Protein AF-A0A961DMP8-F1 (afdb_monomer)

Secondary structure (DSSP, 8-state):
---------------PPS-SHHHHHHHHHHHHHHHHHHHHHS-HHHHHHHHHHHHHHHHHHHHSHHHHHHHHHHHHHHHHHHHHHTT--SSHHHH-SS---HHHHHHHHTHHHHHHHHHHHHHHHHTTTTS-S-HHHHHHHHHHHHHHHHHHHHHHHHTT-S-HHHHHHHHHHHHHHHHHHH-TTTTT--SS--STTS-HHHHHHHHHHHHHHHHHHHHHHHHHHHHHHHHHT-------

Foldseek 3Di:
DDDDDDDDDPPDDPPDDDDPPPVVVVVVVVVVLLVLLLVVFAPVVLLVVLLCLLLVLLVVCLVPVPPRLLSLLLNLLSLLLQLLQLLAGPCCVPSDPDDDALVSSLVSSVVSSVVQLVSNLVSCVVSVVSAPVPSVLSSLSSNLSSLQSNLVSLLVVLVPDRGVSNVSSVPSNVVSSVCSVVVPPCVPAVCRDGDPPGDSVSNSVVSVVSSVVSVCSNVVSSVSSVVVVVVVPPDPDDDD

Radius of gyration: 26.21 Å; Cα contacts (8 Å, |Δi|>4): 272; chains: 1; bounding box: 100×39×68 Å

Structure (mmCIF, N/CA/C/O backbone):
data_AF-A0A961DMP8-F1
#
_entry.id   AF-A0A961DMP8-F1
#
loop_
_atom_site.group_PDB
_atom_site.id
_atom_site.type_symbol
_atom_site.label_atom_id
_atom_site.label_alt_id
_atom_site.label_comp_id
_atom_site.label_asym_id
_atom_site.label_entity_id
_atom_site.label_seq_id
_atom_site.pdbx_PDB_ins_code
_atom_site.Cartn_x
_atom_site.Cartn_y
_atom_site.Cartn_z
_atom_site.occupancy
_atom_site.B_iso_or_equiv
_atom_site.auth_seq_id
_atom_site.auth_comp_id
_atom_site.auth_asym_id
_atom_site.auth_atom_id
_atom_site.pdbx_PDB_model_num
ATOM 1 N N . ARG A 1 1 ? -76.316 -25.304 40.602 1.00 43.38 1 ARG A N 1
ATOM 2 C CA . ARG A 1 1 ? -77.461 -25.344 39.668 1.00 43.38 1 ARG A CA 1
ATOM 3 C C . ARG A 1 1 ? -77.787 -23.889 39.371 1.00 43.38 1 ARG A C 1
ATOM 5 O O . ARG A 1 1 ? -78.105 -23.212 40.333 1.00 43.38 1 ARG A O 1
ATOM 12 N N . ASP A 1 2 ? -77.578 -23.269 38.215 1.00 40.25 2 ASP A N 1
ATOM 13 C CA . ASP A 1 2 ? -77.246 -23.656 36.832 1.00 40.25 2 ASP A CA 1
ATOM 14 C C . ASP A 1 2 ? -76.597 -22.398 36.190 1.00 40.25 2 ASP A C 1
ATOM 16 O O . ASP A 1 2 ? -76.939 -21.288 36.580 1.00 40.25 2 ASP A O 1
ATOM 20 N N . VAL A 1 3 ? -75.465 -22.439 35.479 1.00 49.53 3 VAL A N 1
ATOM 21 C CA . VAL A 1 3 ? -75.227 -22.787 34.057 1.00 49.53 3 VAL A CA 1
ATOM 22 C C . VAL A 1 3 ? -76.099 -22.032 33.033 1.00 49.53 3 VAL A C 1
ATOM 24 O O . VAL A 1 3 ? -77.156 -22.509 32.651 1.00 49.53 3 VAL A O 1
ATOM 27 N N . HIS A 1 4 ? -75.555 -20.932 32.497 1.00 46.03 4 HIS A N 1
ATOM 28 C CA . HIS A 1 4 ? -75.683 -20.440 31.107 1.00 46.03 4 HIS A CA 1
ATOM 29 C C . HIS A 1 4 ? -74.509 -19.459 30.898 1.00 46.03 4 HIS A C 1
ATOM 31 O O . HIS A 1 4 ? -74.461 -18.441 31.571 1.00 46.03 4 HIS A O 1
ATOM 37 N N . ARG A 1 5 ? -73.388 -19.763 30.227 1.00 48.72 5 ARG A N 1
ATOM 38 C CA . ARG A 1 5 ? -73.100 -20.343 28.899 1.00 48.72 5 ARG A CA 1
ATOM 39 C C . ARG A 1 5 ? -73.444 -19.387 27.750 1.00 48.72 5 ARG A C 1
ATOM 41 O O . ARG A 1 5 ? -74.369 -19.660 27.000 1.00 48.72 5 ARG A O 1
ATOM 48 N N . ASP A 1 6 ? -72.628 -18.342 27.600 1.00 48.16 6 ASP A N 1
ATOM 49 C CA . ASP A 1 6 ? -72.458 -17.629 26.330 1.00 48.16 6 ASP A CA 1
ATOM 50 C C . ASP A 1 6 ? -71.198 -18.141 25.618 1.00 48.16 6 ASP A C 1
ATOM 52 O O . ASP A 1 6 ? -70.068 -18.000 26.090 1.00 48.16 6 ASP A O 1
ATOM 56 N N . ALA A 1 7 ? -71.442 -18.806 24.489 1.00 52.47 7 ALA A N 1
ATOM 57 C CA . ALA A 1 7 ? -70.507 -18.984 23.386 1.00 52.47 7 ALA A CA 1
ATOM 58 C C . ALA A 1 7 ? -70.370 -17.616 22.687 1.00 52.47 7 ALA A C 1
ATOM 60 O O . ALA A 1 7 ? -71.350 -16.899 22.565 1.00 52.47 7 ALA A O 1
ATOM 61 N N . GLY A 1 8 ? -69.221 -17.132 22.238 1.00 47.44 8 GLY A N 1
ATOM 62 C CA . GLY A 1 8 ? -68.161 -17.794 21.502 1.00 47.44 8 GLY A CA 1
ATOM 63 C C . GLY A 1 8 ? -67.808 -16.862 20.340 1.00 47.44 8 GLY A C 1
ATOM 64 O O . GLY A 1 8 ? -68.650 -16.631 19.483 1.00 47.44 8 GLY A O 1
ATOM 65 N N . ASP A 1 9 ? -66.592 -16.319 20.317 1.00 42.81 9 ASP A N 1
ATOM 66 C CA . ASP A 1 9 ? -65.928 -15.860 19.084 1.00 42.81 9 ASP A CA 1
ATOM 67 C C . ASP A 1 9 ? -64.411 -15.787 19.338 1.00 42.81 9 ASP A C 1
ATOM 69 O O . ASP A 1 9 ? -63.795 -14.723 19.390 1.00 42.81 9 ASP A O 1
ATOM 73 N N . ASP A 1 10 ? -63.794 -16.956 19.538 1.00 46.09 10 ASP A N 1
ATOM 74 C CA . ASP A 1 10 ? -62.338 -17.110 19.540 1.00 46.09 10 ASP A CA 1
ATOM 75 C C . ASP A 1 10 ? -61.809 -17.017 18.102 1.00 46.09 10 ASP A C 1
ATOM 77 O O . ASP A 1 10 ? -61.429 -18.005 17.466 1.00 46.09 10 ASP A O 1
ATOM 81 N N . ARG A 1 11 ? -61.738 -15.797 17.565 1.00 46.88 11 ARG A N 1
ATOM 82 C CA . ARG A 1 11 ? -60.897 -15.526 16.395 1.00 46.88 11 ARG A CA 1
ATOM 83 C C . ARG A 1 11 ? -59.466 -15.316 16.853 1.00 46.88 11 ARG A C 1
ATOM 85 O O . ARG A 1 11 ? -59.013 -14.192 17.053 1.00 46.88 11 ARG A O 1
ATOM 92 N N . GLN A 1 12 ? -58.731 -16.420 16.962 1.00 47.16 12 GLN A N 1
ATOM 93 C CA . GLN A 1 12 ? -57.275 -16.378 17.034 1.00 47.16 12 GLN A CA 1
ATOM 94 C C . GLN A 1 12 ? -56.711 -15.571 15.847 1.00 47.16 12 GLN A C 1
ATOM 96 O O . GLN A 1 12 ? -56.966 -15.922 14.686 1.00 47.16 12 GLN A O 1
ATOM 101 N N . PRO A 1 13 ? -55.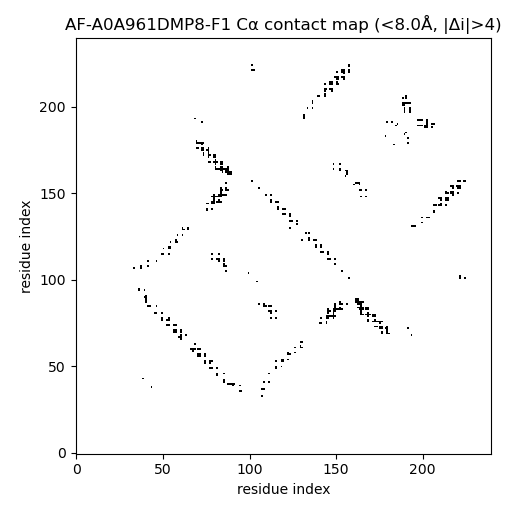895 -14.528 16.081 1.00 44.59 13 PRO A N 1
ATOM 102 C CA . PRO A 1 13 ? -55.100 -13.950 15.017 1.00 44.59 13 PRO A CA 1
ATOM 103 C C . PRO A 1 13 ? -54.078 -15.000 14.575 1.00 44.59 13 PRO A C 1
ATOM 105 O O . PRO A 1 13 ? -53.157 -15.355 15.309 1.00 44.59 13 PRO A O 1
ATOM 108 N N . ARG A 1 14 ? -54.270 -15.514 13.354 1.00 46.75 14 ARG A N 1
ATOM 109 C CA . ARG A 1 14 ? -53.328 -16.396 12.657 1.00 46.75 14 ARG A CA 1
ATOM 110 C C . ARG A 1 14 ? -51.908 -15.859 12.830 1.00 46.75 14 ARG A C 1
ATOM 112 O O . ARG A 1 14 ? -51.610 -14.749 12.383 1.00 46.75 14 ARG A O 1
ATOM 119 N N . ALA A 1 15 ? -51.045 -16.666 13.441 1.00 44.81 15 ALA A N 1
ATOM 120 C CA . ALA A 1 15 ? -49.613 -16.433 13.517 1.00 44.81 15 ALA A CA 1
ATOM 121 C C . ALA A 1 15 ? -49.068 -16.172 12.102 1.00 44.81 15 ALA A C 1
ATOM 123 O O . ALA A 1 15 ? -48.923 -17.085 11.286 1.00 44.81 15 ALA A O 1
ATOM 124 N N . ARG A 1 16 ? -48.809 -14.898 11.783 1.00 47.50 16 ARG A N 1
ATOM 125 C CA . ARG A 1 16 ? -48.077 -14.514 10.575 1.00 47.50 16 ARG A CA 1
ATOM 126 C C . ARG A 1 16 ? -46.668 -15.078 10.718 1.00 47.50 16 ARG A C 1
ATOM 128 O O . ARG A 1 16 ? -45.956 -14.733 11.657 1.00 47.50 16 ARG A O 1
ATOM 135 N N . GLY A 1 17 ? -46.310 -15.974 9.800 1.00 47.22 17 GLY A N 1
ATOM 136 C CA . GLY A 1 17 ? -45.032 -16.675 9.789 1.00 47.22 17 GLY A CA 1
ATOM 137 C C . GLY A 1 17 ? -43.821 -15.736 9.891 1.00 47.22 17 GLY A C 1
ATOM 138 O O . GLY A 1 17 ? -43.890 -14.564 9.505 1.00 47.22 17 GLY A O 1
ATOM 139 N N . PRO A 1 18 ? -42.689 -16.234 10.409 1.00 48.47 18 PRO A N 1
ATOM 140 C CA . PRO A 1 18 ? -41.548 -15.397 10.723 1.00 48.47 18 PRO A CA 1
ATOM 141 C C . PRO A 1 18 ? -40.895 -14.824 9.454 1.00 48.47 18 PRO A C 1
ATOM 143 O O . PRO A 1 18 ? -40.414 -15.539 8.579 1.00 48.47 18 PRO A O 1
ATOM 146 N N . ASN A 1 19 ? -40.779 -13.497 9.438 1.00 50.41 19 ASN A N 1
ATOM 147 C CA . ASN A 1 19 ? -39.544 -12.797 9.080 1.00 50.41 19 ASN A CA 1
ATOM 148 C C . ASN A 1 19 ? -38.984 -12.942 7.649 1.00 50.41 19 ASN A C 1
ATOM 150 O O . ASN A 1 19 ? -37.798 -13.232 7.481 1.00 50.41 19 ASN A O 1
ATOM 154 N N . ARG A 1 20 ? -39.754 -12.578 6.611 1.00 48.31 20 ARG A N 1
ATOM 155 C CA . ARG A 1 20 ? -39.141 -12.090 5.347 1.00 48.31 20 ARG A CA 1
ATOM 156 C C . ARG A 1 20 ? -38.888 -10.579 5.342 1.00 48.31 20 ARG A C 1
ATOM 158 O O . ARG A 1 20 ? -37.827 -10.154 4.900 1.00 48.31 20 ARG A O 1
ATOM 165 N N . LEU A 1 21 ? -39.790 -9.778 5.910 1.00 48.50 21 LEU A N 1
ATOM 166 C CA . LEU A 1 21 ? -39.650 -8.312 5.949 1.00 48.50 21 LEU A CA 1
ATOM 167 C C . LEU A 1 21 ? -38.571 -7.832 6.942 1.00 48.50 21 LEU A C 1
ATOM 169 O O . LEU A 1 21 ? -37.855 -6.878 6.653 1.00 48.50 21 LEU A O 1
ATOM 173 N N . GLY A 1 22 ? -38.370 -8.547 8.056 1.00 41.62 22 GLY A N 1
ATOM 174 C CA . GLY A 1 22 ? -37.313 -8.238 9.030 1.00 41.62 22 GLY A CA 1
ATOM 175 C C . GLY A 1 22 ? -35.889 -8.499 8.521 1.00 41.62 22 GLY A C 1
ATOM 176 O O . GLY A 1 22 ? -34.975 -7.754 8.854 1.00 41.62 22 GLY A O 1
ATOM 177 N N . ARG A 1 23 ? -35.667 -9.507 7.660 1.00 47.53 23 ARG A N 1
ATOM 178 C CA . ARG A 1 23 ? -34.326 -9.748 7.085 1.00 47.53 23 ARG A CA 1
ATOM 179 C C . ARG A 1 23 ? -33.906 -8.650 6.115 1.00 47.53 23 ARG A C 1
ATOM 181 O O . ARG A 1 23 ? -32.739 -8.272 6.111 1.00 47.53 23 ARG A O 1
ATOM 188 N N . VAL A 1 24 ? -34.839 -8.132 5.317 1.00 47.50 24 VAL A N 1
ATOM 189 C CA . VAL A 1 24 ? -34.535 -7.064 4.356 1.00 47.50 24 VAL A CA 1
ATOM 190 C C . VAL A 1 24 ? -34.206 -5.763 5.094 1.00 47.50 24 VAL A C 1
ATOM 192 O O . VAL A 1 24 ? -33.201 -5.145 4.755 1.00 47.50 24 VAL A O 1
ATOM 195 N N . SER A 1 25 ? -34.949 -5.412 6.158 1.00 50.88 25 SER A N 1
ATOM 196 C CA . SER A 1 25 ? -34.689 -4.185 6.933 1.00 50.88 25 SER A CA 1
ATOM 197 C C . SER A 1 25 ? -33.365 -4.221 7.711 1.00 50.88 25 SER A C 1
ATOM 199 O O . SER A 1 25 ? -32.667 -3.207 7.789 1.00 50.88 25 SER A O 1
ATOM 201 N N . ILE A 1 26 ? -32.967 -5.393 8.226 1.00 53.12 26 ILE A N 1
ATOM 202 C CA . ILE A 1 26 ? -31.689 -5.579 8.930 1.00 53.12 26 ILE A CA 1
ATOM 203 C C . ILE A 1 26 ? -30.508 -5.438 7.959 1.00 53.12 26 ILE A C 1
ATOM 205 O O . ILE A 1 26 ? -29.529 -4.764 8.277 1.00 53.12 26 ILE A O 1
ATOM 209 N N . VAL A 1 27 ? -30.598 -6.016 6.755 1.00 51.84 27 VAL A N 1
ATOM 210 C CA . VAL A 1 27 ? -29.527 -5.934 5.744 1.00 51.84 27 VAL A CA 1
ATOM 211 C C . VAL A 1 27 ? -29.400 -4.519 5.171 1.00 51.84 27 VAL A C 1
ATOM 213 O O . VAL A 1 27 ? -28.280 -4.031 5.008 1.00 51.84 27 VAL A O 1
ATOM 216 N N . SER A 1 28 ? -30.512 -3.822 4.911 1.00 49.78 28 SER A N 1
ATOM 217 C CA . SER A 1 28 ? -30.479 -2.418 4.478 1.00 49.78 28 SER A CA 1
ATOM 218 C C . SER A 1 28 ? -29.967 -1.484 5.579 1.00 49.78 28 SER A C 1
ATOM 220 O O . SER A 1 28 ? -29.185 -0.581 5.288 1.00 49.78 28 SER A O 1
ATOM 222 N N . GLY A 1 29 ? -30.317 -1.738 6.846 1.00 56.47 29 GLY A N 1
ATOM 223 C CA . GLY A 1 29 ? -29.793 -0.997 7.998 1.00 56.47 29 GLY A CA 1
ATOM 224 C C . GLY A 1 29 ? -28.289 -1.206 8.220 1.00 56.47 29 GLY A C 1
ATOM 225 O O . GLY A 1 29 ? -27.561 -0.245 8.465 1.00 56.47 29 GLY A O 1
ATOM 226 N N . LEU A 1 30 ? -27.796 -2.440 8.051 1.00 59.50 30 LEU A N 1
ATOM 227 C CA . LEU A 1 30 ? -26.366 -2.777 8.106 1.00 59.50 30 LEU A CA 1
ATOM 228 C C . LEU A 1 30 ? -25.568 -2.103 6.981 1.00 59.50 30 LEU A C 1
ATOM 230 O O . LEU A 1 30 ? -24.501 -1.545 7.238 1.00 59.50 30 LEU A O 1
ATOM 234 N N . ARG A 1 31 ? -26.089 -2.119 5.745 1.00 60.19 31 ARG A N 1
ATOM 235 C CA . ARG A 1 31 ? -25.450 -1.470 4.586 1.00 60.19 31 ARG A CA 1
ATOM 236 C C . ARG A 1 31 ? -25.437 0.053 4.715 1.00 60.19 31 ARG A C 1
ATOM 238 O O . ARG A 1 31 ? -24.398 0.663 4.478 1.00 60.19 31 ARG A O 1
ATOM 245 N N . GLY A 1 32 ? -26.545 0.658 5.145 1.00 64.50 32 GLY A N 1
ATOM 246 C CA . GLY A 1 32 ? -26.630 2.102 5.383 1.00 64.50 32 GLY A CA 1
ATOM 247 C C . GLY A 1 32 ? -25.689 2.576 6.494 1.00 64.50 32 GLY A C 1
ATOM 248 O O . GLY A 1 32 ? -25.035 3.605 6.347 1.00 64.50 32 GLY A O 1
ATOM 249 N N . GLY A 1 33 ? -25.554 1.794 7.572 1.00 69.81 33 GLY A N 1
ATOM 250 C CA . GLY A 1 33 ? -24.603 2.069 8.651 1.00 69.81 33 GLY A CA 1
ATOM 251 C C . GLY A 1 33 ? -23.141 1.971 8.205 1.00 69.81 33 GLY A C 1
ATOM 252 O O . GLY A 1 33 ? -22.358 2.868 8.498 1.00 69.81 33 GLY A O 1
ATOM 253 N N . ALA A 1 34 ? -22.779 0.932 7.443 1.00 70.56 34 ALA A N 1
ATOM 254 C CA . ALA A 1 34 ? -21.424 0.769 6.910 1.00 70.56 34 ALA A CA 1
ATOM 255 C C . ALA A 1 34 ? -21.044 1.877 5.915 1.00 70.56 34 ALA A C 1
ATOM 257 O O . ALA A 1 34 ? -19.931 2.389 5.976 1.00 70.56 34 ALA A O 1
ATOM 258 N N . LEU A 1 35 ? -21.968 2.284 5.037 1.00 73.12 35 LEU A N 1
ATOM 259 C CA . LEU A 1 35 ? -21.753 3.377 4.083 1.00 73.12 35 LEU A CA 1
ATOM 260 C C . LEU A 1 35 ? -21.579 4.726 4.781 1.00 73.12 35 LEU A C 1
ATOM 262 O O . LEU A 1 35 ? -20.641 5.447 4.459 1.00 73.12 35 LEU A O 1
ATOM 266 N N . ARG A 1 36 ? -22.432 5.045 5.764 1.00 75.38 36 ARG A N 1
ATOM 267 C CA . ARG A 1 36 ? -22.305 6.276 6.566 1.00 75.38 36 ARG A CA 1
ATOM 268 C C . ARG A 1 36 ? -21.013 6.299 7.375 1.00 75.38 36 ARG A C 1
ATOM 270 O O . ARG A 1 36 ? -20.359 7.335 7.475 1.00 75.38 36 ARG A O 1
ATOM 277 N N . TYR A 1 37 ? -20.642 5.152 7.936 1.00 75.75 37 TYR A N 1
ATOM 278 C CA . TYR A 1 37 ? -19.380 4.996 8.641 1.00 75.75 37 TYR A CA 1
ATOM 279 C C . TYR A 1 37 ? -18.199 5.224 7.702 1.00 75.75 37 TYR A C 1
ATOM 281 O O . TYR A 1 37 ? -17.345 6.050 7.996 1.00 75.75 37 TYR A O 1
ATOM 289 N N . LEU A 1 38 ? -18.180 4.554 6.548 1.00 75.12 38 LEU A N 1
ATOM 290 C CA . LEU A 1 38 ? -17.130 4.696 5.545 1.00 75.12 38 LEU A CA 1
ATOM 291 C C . LEU A 1 38 ? -17.016 6.141 5.052 1.00 75.12 38 LEU A C 1
ATOM 293 O O . LEU A 1 38 ? -15.921 6.693 5.024 1.00 75.12 38 LEU A O 1
ATOM 297 N N . SER A 1 39 ? -18.140 6.781 4.716 1.00 76.38 39 SER A N 1
ATOM 298 C CA . SER A 1 39 ? -18.137 8.153 4.208 1.00 76.38 39 SER A CA 1
ATOM 299 C C . SER A 1 39 ? -17.535 9.141 5.205 1.00 76.38 39 SER A C 1
ATOM 301 O O . SER A 1 39 ? -16.831 10.054 4.788 1.00 76.38 39 SER A O 1
ATOM 303 N N . ALA A 1 40 ? -17.787 8.946 6.503 1.00 72.44 40 ALA A N 1
ATOM 304 C CA . ALA A 1 40 ? -17.293 9.823 7.563 1.00 72.44 40 ALA A CA 1
ATOM 305 C C . ALA A 1 40 ? -15.886 9.447 8.065 1.00 72.44 40 ALA A C 1
ATOM 307 O O . ALA A 1 40 ? -15.139 10.305 8.524 1.00 72.44 40 ALA A O 1
ATOM 308 N N . ALA A 1 41 ? -15.521 8.166 8.003 1.00 73.44 41 ALA A N 1
ATOM 309 C CA . ALA A 1 41 ? -14.241 7.658 8.484 1.00 73.44 41 ALA A CA 1
ATOM 310 C C . ALA A 1 41 ? -13.105 7.823 7.467 1.00 73.44 41 ALA A C 1
ATOM 312 O O . ALA A 1 41 ? -11.946 7.939 7.863 1.00 73.44 41 ALA A O 1
ATOM 313 N N . THR A 1 42 ? -13.415 7.781 6.171 1.00 76.81 42 THR A N 1
ATOM 314 C CA . THR A 1 42 ? -12.412 7.784 5.105 1.00 76.81 42 THR A CA 1
ATOM 315 C C . THR A 1 42 ? -12.043 9.208 4.695 1.00 76.81 42 THR A C 1
ATOM 317 O O . THR A 1 42 ? -12.898 10.029 4.368 1.00 76.81 42 THR A O 1
ATOM 320 N N . ARG A 1 43 ? -10.738 9.497 4.630 1.00 84.25 43 ARG A N 1
ATOM 321 C CA . ARG A 1 43 ? -10.213 10.750 4.065 1.00 84.25 43 ARG A CA 1
ATOM 322 C C . ARG A 1 43 ? -10.247 10.692 2.535 1.00 84.25 43 ARG A C 1
ATOM 324 O O . ARG A 1 43 ? -9.215 10.485 1.901 1.00 84.25 43 ARG A O 1
ATOM 331 N N . TRP A 1 44 ? -11.426 10.873 1.941 1.00 85.00 44 TRP A N 1
ATOM 332 C CA . TRP A 1 44 ? -11.611 10.814 0.484 1.00 85.00 44 TRP A CA 1
ATOM 333 C C . TRP A 1 44 ? -10.640 11.691 -0.313 1.00 85.00 44 TRP A C 1
ATOM 335 O O . TRP A 1 44 ? -10.071 11.167 -1.264 1.00 85.00 44 TRP A O 1
ATOM 345 N N . PRO A 1 45 ? -10.342 12.949 0.076 1.00 89.50 45 PRO A N 1
ATOM 346 C CA . PRO A 1 45 ? -9.373 13.758 -0.665 1.00 89.50 45 PRO A CA 1
ATOM 347 C C . PRO A 1 45 ? -7.975 13.128 -0.705 1.00 89.50 45 PRO A C 1
ATOM 349 O O . PRO A 1 45 ? -7.311 13.170 -1.736 1.00 89.50 45 PRO A O 1
ATOM 352 N N . LEU A 1 46 ? -7.549 12.495 0.393 1.00 89.56 46 LEU A N 1
ATOM 353 C CA . LEU A 1 46 ? -6.256 11.815 0.471 1.00 89.56 46 LEU A CA 1
ATOM 354 C C . LEU A 1 46 ? -6.252 10.537 -0.369 1.00 89.56 46 LEU A C 1
ATOM 356 O O . LEU A 1 46 ? -5.288 10.297 -1.087 1.00 89.56 46 LEU A O 1
ATOM 360 N N . LEU A 1 47 ? -7.327 9.742 -0.318 1.00 90.69 47 LEU A N 1
ATOM 361 C CA . LEU A 1 47 ? -7.458 8.544 -1.150 1.00 90.69 47 LEU A CA 1
ATOM 362 C C . LEU A 1 47 ? -7.469 8.904 -2.641 1.00 90.69 47 LEU A C 1
ATOM 364 O O . LEU A 1 47 ? -6.741 8.292 -3.414 1.00 90.69 47 LEU A O 1
ATOM 368 N N . THR A 1 48 ? -8.235 9.923 -3.035 1.00 93.19 48 THR A N 1
ATOM 369 C CA . THR A 1 48 ? -8.265 10.430 -4.413 1.00 93.19 48 THR A CA 1
ATOM 370 C C . THR A 1 48 ? -6.893 10.947 -4.835 1.00 93.19 48 THR A C 1
ATOM 372 O O . THR A 1 48 ? -6.407 10.574 -5.898 1.00 93.19 48 THR A O 1
ATOM 375 N N . GLY A 1 49 ? -6.225 11.740 -3.991 1.00 96.00 49 GLY A N 1
ATOM 376 C CA . GLY A 1 49 ? -4.865 12.213 -4.252 1.00 96.00 49 GLY A CA 1
ATOM 377 C C . GLY A 1 49 ? -3.870 11.064 -4.431 1.00 96.00 49 GLY A C 1
ATOM 378 O O . GLY A 1 49 ? -3.107 11.061 -5.393 1.00 96.00 49 GLY A O 1
ATOM 379 N N . ALA A 1 50 ? -3.925 10.046 -3.569 1.00 95.62 50 ALA A N 1
ATOM 380 C CA . ALA A 1 50 ? -3.087 8.855 -3.677 1.00 95.62 50 ALA A CA 1
ATOM 381 C C . ALA A 1 50 ? -3.369 8.063 -4.962 1.00 95.62 50 ALA A C 1
ATOM 383 O O . ALA A 1 50 ? -2.432 7.658 -5.640 1.00 95.62 50 ALA A O 1
ATOM 384 N N . VAL A 1 51 ? -4.639 7.893 -5.342 1.00 96.69 51 VAL A N 1
ATOM 385 C CA . VAL A 1 51 ? -5.035 7.260 -6.610 1.00 96.69 51 VAL A CA 1
ATOM 386 C C . VAL A 1 51 ? -4.469 8.024 -7.809 1.00 96.69 51 VAL A C 1
ATOM 388 O O . VAL A 1 51 ? -3.897 7.404 -8.704 1.00 96.69 51 VAL A O 1
ATOM 391 N N . CYS A 1 52 ? -4.561 9.356 -7.810 1.00 97.69 52 CYS A N 1
ATOM 392 C CA . CYS A 1 52 ? -3.984 10.192 -8.863 1.00 97.69 52 CYS A CA 1
ATOM 393 C C . CYS A 1 52 ? -2.455 10.075 -8.920 1.00 97.69 52 CYS A C 1
ATOM 395 O O . CYS A 1 52 ? -1.901 9.941 -10.008 1.00 97.69 52 CYS A O 1
ATOM 397 N N . LEU A 1 53 ? -1.774 10.080 -7.769 1.00 96.56 53 LEU A N 1
ATOM 398 C CA . LEU A 1 53 ? -0.320 9.900 -7.692 1.00 96.56 53 LEU A CA 1
ATOM 399 C C . LEU A 1 53 ? 0.110 8.515 -8.182 1.00 96.56 53 LEU A C 1
ATOM 401 O O . LEU A 1 53 ? 1.107 8.403 -8.888 1.00 96.56 53 LEU A O 1
ATOM 405 N N . VAL A 1 54 ? -0.655 7.471 -7.858 1.00 96.81 54 VAL A N 1
ATOM 406 C CA . VAL A 1 54 ? -0.401 6.110 -8.336 1.00 96.81 54 VAL A CA 1
ATOM 407 C C . VAL A 1 54 ? -0.567 6.016 -9.846 1.00 96.81 54 VAL A C 1
ATOM 409 O O . VAL A 1 54 ? 0.346 5.564 -10.536 1.00 96.81 54 VAL A O 1
ATOM 412 N N . ALA A 1 55 ? -1.702 6.474 -10.374 1.00 96.94 55 ALA A N 1
ATOM 413 C CA . ALA A 1 55 ? -1.967 6.432 -11.805 1.00 96.94 55 ALA A CA 1
ATOM 414 C C . ALA A 1 55 ? -0.961 7.280 -12.596 1.00 96.94 55 ALA A C 1
ATOM 416 O O . ALA A 1 55 ? -0.373 6.798 -13.562 1.00 96.94 55 ALA A O 1
ATOM 417 N N . GLY A 1 56 ? -0.724 8.517 -12.152 1.00 96.81 56 GLY A N 1
ATOM 418 C CA . GLY A 1 56 ? 0.219 9.440 -12.777 1.00 96.81 56 GLY A CA 1
ATOM 419 C C . GLY A 1 56 ? 1.661 8.951 -12.692 1.00 96.81 56 GLY A C 1
ATOM 420 O O . GLY A 1 56 ? 2.368 8.992 -13.692 1.00 96.81 56 GLY A O 1
ATOM 421 N N . GLY A 1 57 ? 2.088 8.429 -11.541 1.00 95.94 57 GLY A N 1
ATOM 422 C CA . GLY A 1 57 ? 3.441 7.911 -11.349 1.00 95.94 57 GLY A CA 1
ATOM 423 C C . GLY A 1 57 ? 3.735 6.686 -12.214 1.00 95.94 57 GLY A C 1
ATOM 424 O O . GLY A 1 57 ? 4.773 6.641 -12.867 1.00 95.94 57 GLY A O 1
ATOM 425 N N . VAL A 1 58 ? 2.805 5.728 -12.305 1.00 95.19 58 VAL A N 1
ATOM 426 C CA . VAL A 1 58 ? 2.967 4.563 -13.195 1.00 95.19 58 VAL A CA 1
ATOM 427 C C . VAL A 1 58 ? 2.941 4.981 -14.667 1.00 95.19 58 VAL A C 1
ATOM 429 O O . VAL A 1 58 ? 3.767 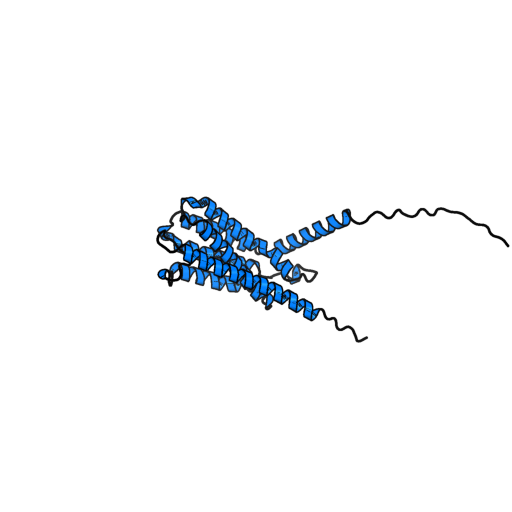4.509 -15.445 1.00 95.19 58 VAL A O 1
ATOM 432 N N . ALA A 1 59 ? 2.043 5.891 -15.057 1.00 96.00 59 ALA A N 1
ATOM 433 C CA . ALA A 1 59 ? 2.005 6.422 -16.421 1.00 96.00 59 ALA A CA 1
ATOM 434 C C . ALA A 1 59 ? 3.306 7.156 -16.790 1.00 96.00 59 ALA A C 1
ATOM 436 O O . ALA A 1 59 ? 3.805 7.027 -17.908 1.00 96.00 59 ALA A O 1
ATOM 437 N N . LEU A 1 60 ? 3.876 7.896 -15.837 1.00 95.75 60 LEU A N 1
ATOM 438 C CA . LEU A 1 60 ? 5.136 8.608 -15.996 1.00 95.75 60 LEU A CA 1
ATOM 439 C C . LEU A 1 60 ? 6.311 7.636 -16.194 1.00 95.75 60 LEU A C 1
ATOM 441 O O . LEU A 1 60 ? 7.094 7.814 -17.126 1.00 95.75 60 LEU A O 1
ATOM 445 N N . VAL A 1 61 ? 6.387 6.575 -15.382 1.00 93.62 61 VAL A N 1
ATOM 446 C CA . VAL A 1 61 ? 7.368 5.485 -15.548 1.00 93.62 61 VAL A CA 1
ATOM 447 C C . VAL A 1 61 ? 7.202 4.814 -16.910 1.00 93.62 61 VAL A C 1
ATOM 449 O O . VAL A 1 61 ? 8.181 4.626 -17.618 1.00 93.62 61 VAL A O 1
ATOM 452 N N . ALA A 1 62 ? 5.972 4.508 -17.327 1.00 92.75 62 ALA A N 1
ATOM 453 C CA . ALA A 1 62 ? 5.711 3.876 -18.620 1.00 92.75 62 ALA A CA 1
ATOM 454 C C . ALA A 1 62 ? 6.137 4.745 -19.819 1.00 92.75 62 ALA A C 1
ATOM 456 O O . ALA A 1 62 ? 6.438 4.216 -20.889 1.00 92.75 62 ALA A O 1
ATOM 457 N N . ARG A 1 63 ? 6.165 6.075 -19.660 1.00 95.19 63 ARG A N 1
ATOM 458 C CA . ARG A 1 63 ? 6.602 7.009 -20.706 1.00 95.19 63 ARG A CA 1
ATOM 459 C C . ARG A 1 63 ? 8.122 7.077 -20.847 1.00 95.19 63 ARG A C 1
ATOM 461 O O . ARG A 1 63 ? 8.600 7.254 -21.967 1.00 95.19 63 ARG A O 1
ATOM 468 N N . TRP A 1 64 ? 8.846 6.954 -19.734 1.00 92.88 64 TRP A N 1
ATOM 469 C CA . TRP A 1 64 ? 10.307 7.049 -19.657 1.00 92.88 64 TRP A CA 1
ATOM 470 C C . TRP A 1 64 ? 10.880 5.996 -18.692 1.00 92.88 64 TRP A C 1
ATOM 472 O O . TRP A 1 64 ? 11.400 6.359 -17.631 1.00 92.88 64 TRP A O 1
ATOM 482 N N . PRO A 1 65 ? 10.787 4.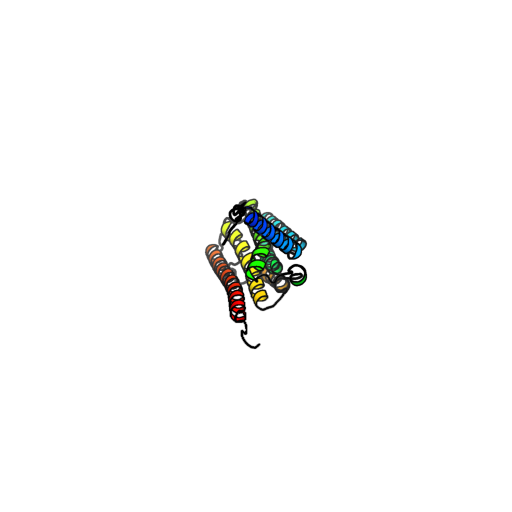697 -19.034 1.00 87.94 65 PRO A N 1
ATOM 483 C CA . PRO A 1 65 ? 11.114 3.615 -18.106 1.00 87.94 65 PRO A CA 1
ATOM 484 C C . PRO A 1 65 ? 12.574 3.657 -17.651 1.00 87.94 65 PRO A C 1
ATOM 486 O O . PRO A 1 65 ? 12.839 3.480 -16.466 1.00 87.94 65 PRO A O 1
ATOM 489 N N . ASP A 1 66 ? 13.497 3.997 -18.553 1.00 84.88 66 ASP A N 1
ATOM 490 C CA . ASP A 1 66 ? 14.935 4.007 -18.263 1.00 84.88 66 ASP A CA 1
ATOM 491 C C . ASP A 1 66 ? 15.344 5.115 -17.279 1.00 84.88 66 ASP A C 1
ATOM 493 O O . ASP A 1 66 ? 16.251 4.933 -16.472 1.00 84.88 66 ASP A O 1
ATOM 497 N N . ALA A 1 67 ? 14.673 6.270 -17.328 1.00 87.56 67 ALA A N 1
ATOM 498 C CA . ALA A 1 67 ? 15.029 7.438 -16.519 1.00 87.56 67 ALA A CA 1
ATOM 499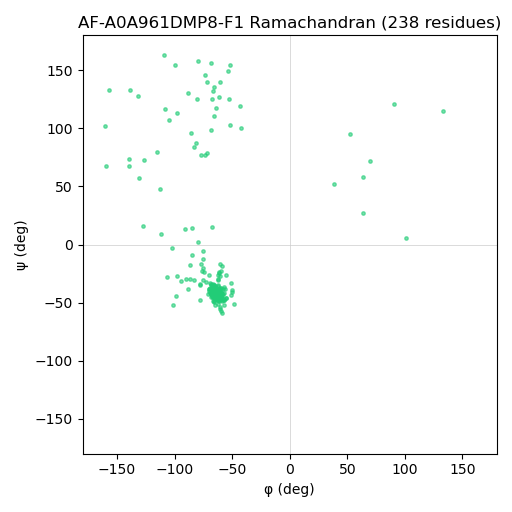 C C . ALA A 1 67 ? 14.233 7.527 -15.211 1.00 87.56 67 ALA A C 1
ATOM 501 O O . ALA A 1 67 ? 14.723 8.057 -14.216 1.00 87.56 67 ALA A O 1
ATOM 502 N N . LEU A 1 68 ? 12.986 7.048 -15.213 1.00 90.94 68 LEU A N 1
ATOM 503 C CA . LEU A 1 68 ? 12.035 7.299 -14.130 1.00 90.94 68 LEU A CA 1
ATOM 504 C C . LEU A 1 68 ? 11.688 6.057 -13.323 1.00 90.94 68 LEU A C 1
ATOM 506 O O . LEU A 1 68 ? 10.826 6.140 -12.454 1.00 90.94 68 LEU A O 1
ATOM 510 N N . TRP A 1 69 ? 12.378 4.933 -13.517 1.00 88.44 69 TRP A N 1
ATOM 511 C CA . TRP A 1 69 ? 12.141 3.738 -12.708 1.00 88.44 69 TRP A CA 1
ATOM 512 C C . TRP A 1 69 ? 12.137 3.974 -11.184 1.00 88.44 69 TRP A C 1
ATOM 51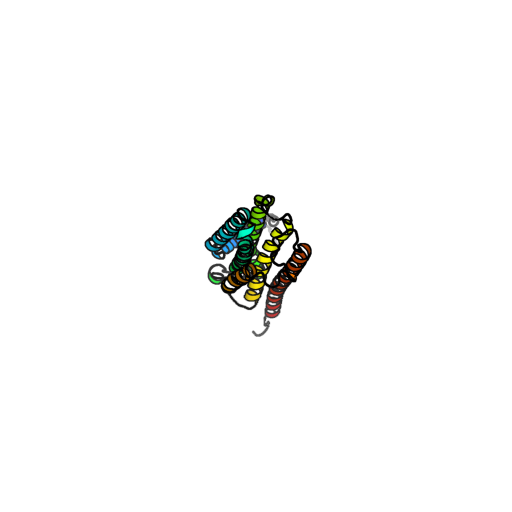4 O O . TRP A 1 69 ? 11.243 3.446 -10.521 1.00 88.44 69 TRP A O 1
ATOM 524 N N . PRO A 1 70 ? 13.012 4.817 -10.590 1.00 87.50 70 PRO A N 1
ATOM 525 C CA . PRO A 1 70 ? 12.951 5.101 -9.149 1.00 87.50 70 PRO A CA 1
ATOM 526 C C . PRO A 1 70 ? 11.618 5.712 -8.676 1.00 87.50 70 PRO A C 1
ATOM 528 O O . PRO A 1 70 ? 11.233 5.569 -7.509 1.00 87.50 70 PRO A O 1
ATOM 531 N N . VAL A 1 71 ? 10.864 6.352 -9.579 1.00 91.94 71 VAL A N 1
ATOM 532 C CA . VAL A 1 71 ? 9.504 6.836 -9.298 1.00 91.94 71 VAL A CA 1
ATOM 533 C C . VAL A 1 71 ? 8.579 5.667 -8.965 1.00 91.94 71 VAL A C 1
ATOM 535 O O . VAL A 1 71 ? 7.750 5.806 -8.071 1.00 91.94 71 VAL A O 1
ATOM 538 N N . HIS A 1 72 ? 8.746 4.495 -9.587 1.00 92.25 72 HIS A N 1
ATOM 539 C CA . HIS A 1 72 ? 7.937 3.302 -9.303 1.00 92.25 72 HIS A CA 1
ATOM 540 C C . HIS A 1 72 ? 7.999 2.901 -7.824 1.00 92.25 72 HIS A C 1
ATOM 542 O O . HIS A 1 72 ? 6.961 2.749 -7.175 1.00 92.25 72 HIS A O 1
ATOM 548 N N . GLY A 1 73 ? 9.205 2.847 -7.252 1.00 91.06 73 GLY A N 1
ATOM 549 C CA . GLY A 1 73 ? 9.384 2.564 -5.828 1.00 91.06 73 GLY A CA 1
ATOM 550 C C . GLY A 1 73 ? 8.796 3.658 -4.929 1.00 91.06 73 GLY A C 1
ATOM 551 O O . GLY A 1 73 ? 8.134 3.358 -3.937 1.00 91.06 73 GLY A O 1
ATOM 552 N N . THR A 1 74 ? 8.917 4.931 -5.315 1.00 92.94 74 THR A N 1
ATOM 553 C CA . THR A 1 74 ? 8.272 6.043 -4.589 1.00 92.94 74 THR A CA 1
ATOM 554 C C . THR A 1 74 ? 6.748 5.900 -4.578 1.00 92.94 74 THR A C 1
ATOM 556 O O . THR A 1 74 ? 6.106 6.089 -3.543 1.00 92.94 74 THR A O 1
ATOM 559 N N . VAL A 1 75 ? 6.158 5.505 -5.709 1.00 95.50 75 VAL A N 1
ATOM 560 C CA . VAL A 1 75 ? 4.720 5.245 -5.814 1.00 95.50 75 VAL A CA 1
ATOM 561 C C . VAL A 1 75 ? 4.313 4.056 -4.939 1.00 95.50 75 VAL A C 1
ATOM 563 O O . VAL A 1 75 ? 3.280 4.132 -4.276 1.00 95.50 75 VAL A O 1
ATOM 566 N N . LEU A 1 76 ? 5.125 2.996 -4.842 1.00 94.88 76 LEU A N 1
ATOM 567 C CA . LEU A 1 76 ? 4.886 1.921 -3.867 1.00 94.88 76 LEU A CA 1
ATOM 568 C C . LEU A 1 76 ? 4.885 2.452 -2.429 1.00 94.88 76 LEU A C 1
ATOM 570 O O . LEU A 1 76 ? 4.015 2.075 -1.645 1.00 94.88 76 LEU A O 1
ATOM 574 N N . GLY A 1 77 ? 5.775 3.390 -2.099 1.00 95.12 77 GLY A N 1
ATOM 575 C CA . GLY A 1 77 ? 5.744 4.104 -0.821 1.00 95.12 77 GLY A CA 1
ATOM 576 C C . GLY A 1 77 ? 4.420 4.835 -0.577 1.00 95.12 77 GLY A C 1
ATOM 577 O O . GLY A 1 77 ? 3.850 4.733 0.512 1.00 95.12 77 GLY A O 1
ATOM 578 N N . VAL A 1 78 ? 3.878 5.505 -1.601 1.00 96.56 78 VAL A N 1
ATOM 579 C CA . VAL A 1 78 ? 2.546 6.137 -1.545 1.00 96.56 78 VAL A CA 1
ATOM 580 C C . VAL A 1 78 ? 1.448 5.099 -1.310 1.00 96.56 78 VAL A C 1
ATOM 582 O O . VAL A 1 78 ? 0.561 5.345 -0.496 1.00 96.56 78 VAL A O 1
ATOM 585 N N . VAL A 1 79 ? 1.511 3.928 -1.955 1.00 97.25 79 VAL A N 1
ATOM 586 C CA . VAL A 1 79 ? 0.552 2.831 -1.735 1.00 97.25 79 VAL A CA 1
ATOM 587 C C . VAL A 1 79 ? 0.600 2.342 -0.284 1.00 97.25 79 VAL A C 1
ATOM 589 O O . VAL A 1 79 ? -0.453 2.254 0.351 1.00 97.25 79 VAL A O 1
ATOM 592 N N . VAL A 1 80 ? 1.795 2.087 0.268 1.00 97.12 80 VAL A N 1
ATOM 593 C CA . VAL A 1 80 ? 1.976 1.706 1.684 1.00 97.12 80 VAL A CA 1
ATOM 594 C C . VAL A 1 80 ? 1.378 2.774 2.602 1.00 97.12 80 VAL A C 1
ATOM 596 O O . VAL A 1 80 ? 0.558 2.467 3.469 1.00 97.12 80 VAL A O 1
ATOM 599 N N . GLY A 1 81 ? 1.759 4.038 2.404 1.00 96.12 81 GLY A N 1
ATOM 600 C CA . GLY A 1 81 ? 1.323 5.149 3.246 1.00 96.12 81 GLY A CA 1
ATOM 601 C C . GLY A 1 81 ? -0.186 5.389 3.182 1.00 96.12 81 GLY A C 1
ATOM 602 O O . GLY A 1 81 ? -0.841 5.503 4.217 1.00 96.12 81 GLY A O 1
ATOM 603 N N . ALA A 1 82 ? -0.770 5.409 1.985 1.00 95.94 82 ALA A N 1
ATOM 604 C CA . ALA A 1 82 ? -2.204 5.618 1.805 1.00 95.94 82 ALA A CA 1
ATOM 605 C C . ALA A 1 82 ? -3.029 4.451 2.371 1.00 95.94 82 ALA A C 1
ATOM 607 O O . ALA A 1 82 ? -4.059 4.683 3.010 1.00 95.94 82 ALA A O 1
ATOM 608 N N . ALA A 1 83 ? -2.560 3.209 2.210 1.00 95.75 83 ALA A N 1
ATOM 609 C CA . ALA A 1 83 ? -3.190 2.043 2.823 1.00 95.75 83 ALA A CA 1
ATOM 610 C C . ALA A 1 83 ? -3.123 2.086 4.359 1.00 95.75 83 ALA A C 1
ATOM 612 O O . ALA A 1 83 ? -4.088 1.708 5.022 1.00 95.75 83 ALA A O 1
ATOM 613 N N . ALA A 1 84 ? -2.025 2.594 4.926 1.00 95.12 84 ALA A N 1
ATOM 614 C CA . ALA A 1 84 ? -1.888 2.798 6.364 1.00 95.12 84 ALA A CA 1
ATOM 615 C C . ALA A 1 84 ? -2.848 3.888 6.878 1.00 95.12 84 ALA A C 1
ATOM 617 O O . ALA A 1 84 ? -3.590 3.660 7.832 1.00 95.12 84 ALA A O 1
ATOM 618 N N . VAL A 1 85 ? -2.898 5.052 6.219 1.00 94.06 85 VAL A N 1
ATOM 619 C CA . VAL A 1 85 ? -3.799 6.167 6.581 1.00 94.06 85 VAL A CA 1
ATOM 620 C C . VAL A 1 85 ? -5.270 5.775 6.468 1.00 94.06 85 VAL A C 1
ATOM 622 O O . VAL A 1 85 ? -6.096 6.269 7.236 1.00 94.06 85 VAL A O 1
ATOM 625 N N . ALA A 1 86 ? -5.618 4.852 5.568 1.00 91.19 86 ALA A N 1
ATOM 626 C CA . ALA A 1 86 ? -6.980 4.337 5.465 1.00 91.19 86 ALA A CA 1
ATOM 627 C C . ALA A 1 86 ? -7.485 3.692 6.770 1.00 91.19 86 ALA A C 1
ATOM 629 O O . ALA A 1 86 ? -8.696 3.559 6.927 1.00 91.19 86 ALA A O 1
ATOM 630 N N . VAL A 1 87 ? -6.591 3.315 7.697 1.00 89.19 87 VAL A N 1
ATOM 631 C CA . VAL A 1 87 ? -6.909 2.707 9.001 1.00 89.19 87 VAL A CA 1
ATOM 632 C C . VAL A 1 87 ? -7.178 3.742 10.108 1.00 89.19 87 VAL A C 1
ATOM 634 O O . VAL A 1 87 ? -7.802 3.385 11.111 1.00 89.19 87 VAL A O 1
ATOM 637 N N . ASP A 1 88 ? -6.765 5.002 9.933 1.00 88.44 88 ASP A N 1
ATOM 638 C CA . ASP A 1 88 ? -6.855 6.052 10.962 1.00 88.44 88 ASP A CA 1
ATOM 639 C C . ASP A 1 88 ? -8.308 6.336 11.401 1.00 88.44 88 ASP A C 1
ATOM 641 O O . ASP A 1 88 ? -9.239 6.394 10.591 1.00 88.44 88 ASP A O 1
ATOM 645 N N . GLU A 1 89 ? -8.511 6.546 12.708 1.00 77.06 89 GLU A N 1
ATOM 646 C CA . GLU A 1 89 ? -9.825 6.741 13.338 1.00 77.06 89 GLU A CA 1
ATOM 647 C C . GLU A 1 89 ? -10.005 8.141 13.941 1.00 77.06 89 GLU A C 1
ATOM 649 O O . GLU A 1 89 ? -9.944 8.321 15.152 1.00 77.06 89 GLU A O 1
ATOM 654 N N . ARG A 1 90 ? -10.310 9.144 13.104 1.00 68.00 90 ARG A N 1
ATOM 655 C CA . ARG A 1 90 ? -10.566 10.524 13.575 1.00 68.00 90 ARG A CA 1
ATOM 656 C C . ARG A 1 90 ? -11.920 10.744 14.241 1.00 68.00 90 ARG A C 1
ATOM 658 O O . ARG A 1 90 ? -12.049 11.596 15.110 1.00 68.00 90 ARG A O 1
ATOM 665 N N . CYS A 1 91 ? -12.937 9.992 13.824 1.00 58.31 91 CYS A N 1
ATOM 666 C CA . CYS A 1 91 ? -14.332 10.288 14.175 1.00 58.31 91 CYS A CA 1
ATOM 667 C C . CYS A 1 91 ? -15.077 9.098 14.797 1.00 58.31 91 CYS A C 1
ATOM 669 O O . CYS A 1 91 ? -16.304 9.113 14.854 1.00 58.31 91 CYS A O 1
ATOM 671 N N . ALA A 1 92 ? -14.369 8.063 15.265 1.00 57.12 92 ALA A N 1
ATOM 672 C CA . ALA A 1 92 ? -15.002 6.838 15.764 1.00 57.12 92 ALA A CA 1
ATOM 673 C C . ALA A 1 92 ? -16.001 7.097 16.906 1.00 57.12 92 ALA A C 1
ATOM 675 O O . ALA A 1 92 ? -17.054 6.475 16.939 1.00 57.12 92 ALA A O 1
ATOM 676 N N . LEU A 1 93 ? -15.707 8.056 17.789 1.00 54.97 93 LEU A N 1
ATOM 677 C CA . LEU A 1 93 ? -16.583 8.423 18.909 1.00 54.97 93 LEU A CA 1
ATOM 678 C C . LEU A 1 93 ? -17.797 9.270 18.496 1.00 54.97 93 LEU A C 1
ATOM 680 O O . LEU A 1 93 ? -18.793 9.283 19.206 1.00 54.97 93 LEU A O 1
ATOM 684 N N . VAL A 1 94 ? -17.724 9.973 17.362 1.00 56.09 94 VAL A N 1
ATOM 685 C CA . VAL A 1 94 ? -18.796 10.869 16.886 1.00 56.09 94 VAL A CA 1
ATOM 686 C C . VAL A 1 94 ? -19.791 10.120 15.996 1.00 56.09 94 VAL A C 1
ATOM 688 O O . VAL A 1 94 ? -20.966 10.471 15.937 1.00 56.09 94 VAL A O 1
ATOM 691 N N . VAL A 1 95 ? -19.327 9.083 15.290 1.00 53.06 95 VAL A N 1
ATOM 692 C CA . VAL A 1 95 ? -20.115 8.384 14.263 1.00 53.06 95 VAL A CA 1
ATOM 693 C C . VAL A 1 95 ? -20.764 7.096 14.789 1.00 53.06 95 VAL A C 1
ATOM 695 O O . VAL A 1 95 ? -21.818 6.713 14.281 1.00 53.06 95 VAL A O 1
ATOM 698 N N . ASP A 1 96 ? -20.193 6.440 15.809 1.00 57.28 96 ASP A N 1
ATOM 699 C CA . ASP A 1 96 ? -20.717 5.177 16.349 1.00 57.28 96 ASP A CA 1
ATOM 700 C C . ASP A 1 96 ? -21.431 5.371 17.698 1.00 57.28 96 ASP A C 1
ATOM 702 O O . ASP A 1 96 ? -20.815 5.503 18.751 1.00 57.28 96 ASP A O 1
ATOM 706 N N . VAL A 1 97 ? -22.763 5.278 17.674 1.00 57.16 97 VAL A N 1
ATOM 707 C CA . VAL A 1 97 ? -23.622 5.231 18.878 1.00 57.16 97 VAL A CA 1
ATOM 708 C C . VAL A 1 97 ? -23.558 3.849 19.569 1.00 57.16 97 VAL A C 1
ATOM 710 O O . VAL A 1 97 ? -24.133 3.641 20.632 1.00 57.16 97 VAL A O 1
ATOM 713 N N . SER A 1 98 ? -22.867 2.871 18.967 1.00 56.28 98 SER A N 1
ATOM 714 C CA . SER A 1 98 ? -22.692 1.510 19.488 1.00 56.28 98 SER A CA 1
ATOM 715 C C . SER A 1 98 ? -21.253 1.029 19.261 1.00 56.28 98 SER A C 1
ATOM 717 O O . SER A 1 98 ? -20.751 1.141 18.141 1.00 56.28 98 SER A O 1
ATOM 719 N N . PRO A 1 99 ? -20.574 0.451 20.272 1.00 65.94 99 PRO A N 1
ATOM 720 C CA . PRO A 1 99 ? -19.189 0.011 20.134 1.00 65.94 99 PRO A CA 1
ATOM 721 C C . PRO A 1 99 ? -19.076 -1.190 19.180 1.00 65.94 99 PRO A C 1
ATOM 723 O O . PRO A 1 99 ? -19.267 -2.344 19.567 1.00 65.94 99 PRO A O 1
ATOM 726 N N . ARG A 1 100 ? -18.714 -0.938 17.917 1.00 76.38 100 ARG A N 1
ATOM 727 C CA . ARG A 1 100 ? -18.427 -1.993 16.929 1.00 76.38 100 ARG A CA 1
ATOM 728 C C . ARG A 1 100 ? -17.078 -2.674 17.210 1.00 76.38 100 ARG A C 1
ATOM 730 O O . ARG A 1 100 ? -16.136 -2.005 17.653 1.00 76.38 100 ARG A O 1
ATOM 737 N N . PRO A 1 101 ? -16.927 -3.983 16.943 1.00 78.25 101 PRO A N 1
ATOM 738 C CA . PRO A 1 101 ? -15.647 -4.675 17.103 1.00 78.25 101 PRO A CA 1
ATOM 739 C C . PRO A 1 101 ? -14.604 -4.199 16.076 1.00 78.25 101 PRO A C 1
ATO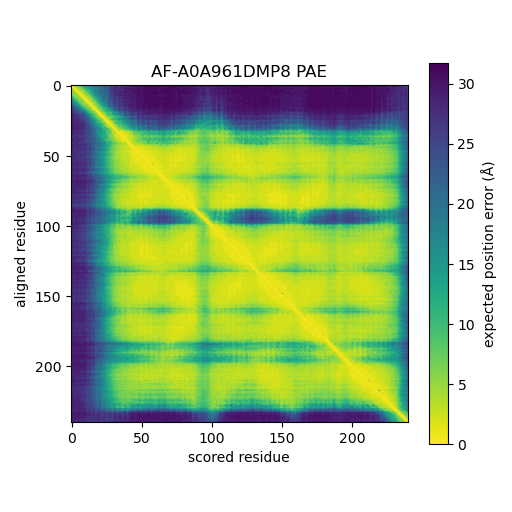M 741 O O . PRO A 1 101 ? -14.969 -3.689 15.013 1.00 78.25 101 PRO A O 1
ATOM 744 N N . LEU A 1 102 ? -13.308 -4.363 16.381 1.00 77.25 102 LEU A N 1
ATOM 745 C CA . LEU A 1 102 ? -12.212 -3.874 15.532 1.00 77.25 102 LEU A CA 1
ATOM 746 C C . LEU A 1 102 ? -12.269 -4.487 14.130 1.00 77.25 102 LEU A C 1
ATOM 748 O O . LEU A 1 102 ? -12.146 -3.760 13.149 1.00 77.25 102 LEU A O 1
ATOM 752 N N . TRP A 1 103 ? -12.542 -5.793 14.030 1.00 82.38 103 TRP A N 1
ATOM 753 C CA . TRP A 1 103 ? -12.612 -6.506 12.750 1.00 82.38 103 TRP A CA 1
ATOM 754 C C . TRP A 1 103 ? -13.641 -5.906 11.787 1.00 82.38 103 TRP A C 1
ATOM 756 O O . TRP A 1 103 ? -13.363 -5.806 10.597 1.00 82.38 103 TRP A O 1
ATOM 766 N N . TRP A 1 104 ? -14.797 -5.452 12.286 1.00 83.75 104 TRP A N 1
ATOM 767 C CA . TRP A 1 104 ? -15.833 -4.848 11.443 1.00 83.75 104 TRP A CA 1
ATOM 768 C C . TRP A 1 104 ? -15.357 -3.507 10.884 1.00 83.75 104 TRP A C 1
ATOM 770 O O . TRP A 1 104 ? -15.468 -3.242 9.689 1.00 83.75 104 TRP A O 1
ATOM 780 N N . ARG A 1 105 ? -14.757 -2.683 11.750 1.00 83.81 105 ARG A N 1
ATOM 781 C CA . ARG A 1 105 ? -14.226 -1.365 11.385 1.00 83.81 105 ARG A CA 1
ATOM 782 C C . ARG A 1 105 ? -13.053 -1.478 10.411 1.00 83.81 105 ARG A C 1
ATOM 784 O O . ARG A 1 105 ? -12.937 -0.686 9.481 1.00 83.81 105 ARG A O 1
ATOM 791 N N . THR A 1 106 ? -12.194 -2.472 10.616 1.00 85.94 106 THR A N 1
ATOM 792 C CA . THR A 1 106 ? -11.080 -2.795 9.720 1.00 85.94 106 THR A CA 1
ATOM 793 C C . THR A 1 106 ? -11.592 -3.309 8.375 1.00 85.94 106 THR A C 1
ATOM 795 O O . THR A 1 106 ? -11.169 -2.800 7.344 1.00 85.94 106 THR A O 1
ATOM 798 N N . ALA A 1 107 ? -12.569 -4.222 8.355 1.00 85.75 107 ALA A N 1
ATOM 799 C CA . ALA A 1 107 ? -13.171 -4.710 7.114 1.00 85.75 107 ALA A CA 1
ATOM 800 C C . ALA A 1 107 ? -13.822 -3.582 6.297 1.00 85.75 107 ALA A C 1
ATOM 802 O O . ALA A 1 107 ? -13.622 -3.511 5.088 1.00 85.75 107 ALA A O 1
ATOM 803 N N . ALA A 1 108 ? -14.537 -2.658 6.948 1.00 84.81 108 ALA A N 1
ATOM 804 C CA . ALA A 1 108 ? -15.101 -1.490 6.271 1.00 84.81 108 ALA A CA 1
ATOM 805 C C . ALA A 1 108 ? -14.006 -0.623 5.620 1.00 84.81 108 ALA A C 1
ATOM 807 O O . ALA A 1 108 ? -14.147 -0.185 4.482 1.00 84.81 108 ALA A O 1
ATOM 808 N N . ARG A 1 109 ? -12.879 -0.418 6.308 1.00 87.00 109 ARG A N 1
ATOM 809 C CA . ARG A 1 109 ? -11.761 0.404 5.816 1.00 87.00 109 ARG A CA 1
ATOM 810 C C . ARG A 1 109 ? -10.883 -0.27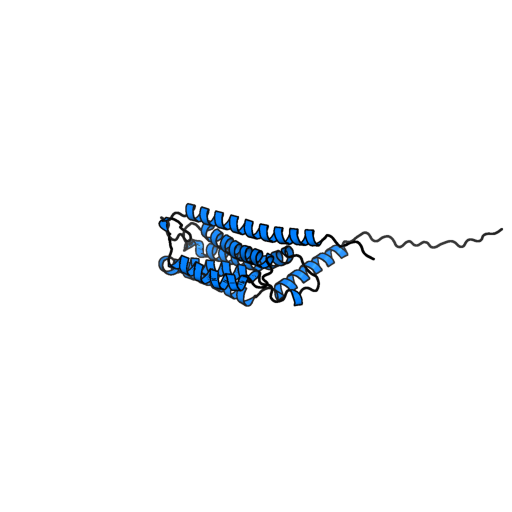0 4.768 1.00 87.00 109 ARG A C 1
ATOM 812 O O . ARG A 1 109 ? -10.186 0.434 4.041 1.00 87.00 109 ARG A O 1
ATOM 819 N N . ALA A 1 110 ? -10.958 -1.594 4.629 1.00 89.94 110 ALA A N 1
ATOM 820 C CA . ALA A 1 110 ? -10.237 -2.336 3.596 1.00 89.94 110 ALA A CA 1
ATOM 821 C C . ALA A 1 110 ? -10.624 -1.905 2.167 1.00 89.94 110 ALA A C 1
ATOM 823 O O . ALA A 1 110 ? -9.869 -2.153 1.226 1.00 89.94 110 ALA A O 1
ATOM 824 N N . ILE A 1 111 ? -11.750 -1.199 1.998 1.00 90.06 111 ILE A N 1
ATOM 825 C CA . ILE A 1 111 ? -12.163 -0.601 0.722 1.00 90.06 111 ILE A CA 1
ATOM 826 C C . ILE A 1 111 ? -11.087 0.348 0.173 1.00 90.06 111 ILE A C 1
ATOM 828 O O . ILE A 1 111 ? -10.791 0.282 -1.015 1.00 90.06 111 ILE A O 1
ATOM 832 N N . GLY A 1 112 ? -10.455 1.179 1.012 1.00 90.69 112 GLY A N 1
ATOM 833 C CA . GLY A 1 112 ? -9.410 2.115 0.570 1.00 90.69 112 GLY A CA 1
ATOM 834 C C . GLY A 1 112 ? -8.212 1.409 -0.087 1.00 90.69 112 GLY A C 1
ATOM 835 O O . GLY A 1 112 ? -7.949 1.642 -1.268 1.00 90.69 112 GLY A O 1
ATOM 836 N N . PRO A 1 113 ? -7.522 0.497 0.624 1.00 92.81 113 PRO A N 1
ATOM 837 C CA . PRO A 1 113 ? -6.466 -0.336 0.050 1.00 92.81 113 PRO A CA 1
ATOM 838 C C . PRO A 1 113 ? -6.927 -1.156 -1.160 1.00 92.81 113 PRO A C 1
ATOM 840 O O . PRO A 1 113 ? -6.186 -1.267 -2.128 1.00 92.81 113 PRO A O 1
ATOM 843 N N . THR A 1 114 ? -8.154 -1.689 -1.149 1.00 94.56 114 THR A N 1
ATOM 844 C CA . THR A 1 114 ? -8.689 -2.460 -2.287 1.00 94.56 114 THR A CA 1
ATOM 845 C C . THR A 1 114 ? -8.788 -1.599 -3.546 1.00 94.56 114 THR A C 1
ATOM 847 O O . THR A 1 114 ? -8.374 -2.033 -4.619 1.00 94.56 114 THR A O 1
ATOM 850 N N . VAL A 1 115 ? -9.282 -0.362 -3.422 1.00 95.12 115 VAL A N 1
ATOM 851 C CA . VAL A 1 115 ? -9.323 0.602 -4.531 1.00 95.12 115 VAL A CA 1
ATOM 852 C C . VAL A 1 115 ? -7.912 0.929 -5.019 1.00 95.12 115 VAL A C 1
ATOM 854 O O . VAL A 1 115 ? -7.682 0.929 -6.225 1.00 95.12 115 VAL A O 1
ATOM 857 N N . LEU A 1 116 ? -6.951 1.143 -4.112 1.00 95.75 116 LEU A N 1
ATOM 858 C CA . LEU A 1 116 ? -5.553 1.398 -4.486 1.00 95.75 116 LEU A CA 1
ATOM 859 C C . LEU A 1 116 ? -4.944 0.234 -5.276 1.00 95.75 116 LEU A C 1
ATOM 861 O O . LEU A 1 116 ? -4.317 0.468 -6.306 1.00 95.75 116 LEU A O 1
ATOM 865 N N . VAL A 1 117 ? -5.164 -1.009 -4.839 1.00 96.81 117 VAL A N 1
ATOM 866 C CA . VAL A 1 117 ? -4.681 -2.209 -5.541 1.00 96.81 117 VAL A CA 1
ATOM 867 C C . VAL A 1 117 ? -5.358 -2.364 -6.900 1.00 96.81 117 VAL A C 1
ATOM 869 O O . VAL A 1 117 ? -4.684 -2.658 -7.886 1.00 96.81 117 VAL A O 1
ATOM 872 N N . ALA A 1 118 ? -6.669 -2.128 -6.983 1.00 97.50 118 ALA A N 1
ATOM 873 C CA . ALA A 1 118 ? -7.403 -2.194 -8.243 1.00 97.50 118 ALA A CA 1
ATOM 874 C C . ALA A 1 118 ? -6.892 -1.155 -9.248 1.00 97.50 118 ALA A C 1
ATOM 876 O O . ALA A 1 118 ? -6.648 -1.494 -10.407 1.00 97.50 118 ALA A O 1
ATOM 877 N N . VAL A 1 119 ? -6.673 0.088 -8.803 1.00 97.50 119 VAL A N 1
ATOM 878 C CA . VAL A 1 119 ? -6.068 1.139 -9.630 1.00 97.50 119 VAL A CA 1
ATOM 879 C C . VAL A 1 119 ? -4.676 0.703 -10.057 1.00 97.50 119 VAL A C 1
ATOM 881 O O . VAL A 1 119 ? -4.449 0.613 -11.256 1.00 97.50 119 VAL A O 1
ATOM 884 N N . TRP A 1 120 ? -3.791 0.355 -9.117 1.00 97.31 120 TRP A N 1
ATOM 885 C CA . TRP A 1 120 ? -2.423 -0.102 -9.388 1.00 97.31 120 TRP A CA 1
ATOM 886 C C . TRP A 1 120 ? -2.374 -1.196 -10.461 1.00 97.31 120 TRP A C 1
ATOM 888 O O . TRP A 1 120 ? -1.650 -1.058 -11.449 1.00 97.31 120 TRP A O 1
ATOM 898 N N . ALA A 1 121 ? -3.184 -2.246 -10.305 1.00 97.12 121 ALA A N 1
ATOM 899 C CA . ALA A 1 121 ? -3.271 -3.344 -11.258 1.00 97.12 121 ALA A CA 1
ATOM 900 C C . ALA A 1 121 ? -3.784 -2.881 -12.628 1.00 97.12 121 ALA A C 1
ATOM 902 O O . ALA A 1 121 ? -3.236 -3.273 -13.657 1.00 97.12 121 ALA A O 1
ATOM 903 N N . THR A 1 122 ? -4.792 -2.005 -12.645 1.00 97.69 122 THR A N 1
ATOM 904 C CA . THR A 1 122 ? -5.366 -1.456 -13.879 1.00 97.69 122 THR A CA 1
ATOM 905 C C . THR A 1 122 ? -4.343 -0.628 -14.649 1.00 97.69 122 THR A C 1
ATOM 907 O O . THR A 1 122 ? -4.177 -0.845 -15.847 1.00 97.69 122 THR A O 1
ATOM 910 N N . VAL A 1 123 ? -3.612 0.282 -13.990 1.00 96.50 123 VAL A N 1
ATOM 911 C CA . VAL A 1 123 ? -2.611 1.113 -14.684 1.00 96.50 123 VAL A CA 1
ATOM 912 C C . VAL A 1 123 ? -1.481 0.255 -15.256 1.00 96.50 123 VAL A C 1
ATOM 914 O O . VAL A 1 123 ? -1.101 0.444 -16.408 1.00 96.50 123 VAL A O 1
ATOM 917 N N . HIS A 1 124 ? -0.993 -0.738 -14.505 1.00 95.75 124 HIS A N 1
ATOM 918 C CA . HIS A 1 124 ? 0.027 -1.670 -15.002 1.00 95.75 124 HIS A CA 1
ATOM 919 C C . HIS A 1 124 ? -0.483 -2.521 -16.168 1.00 95.75 124 HIS A C 1
ATOM 921 O O . HIS A 1 124 ? 0.243 -2.745 -17.133 1.00 95.75 124 HIS A O 1
ATOM 927 N N . TRP A 1 125 ? -1.740 -2.967 -16.117 1.00 96.69 125 TRP A N 1
ATOM 928 C CA . TRP A 1 125 ? -2.362 -3.705 -17.213 1.00 96.69 125 TRP A CA 1
ATOM 929 C C . TRP A 1 125 ? -2.491 -2.860 -18.485 1.00 96.69 125 TRP A C 1
ATOM 931 O O . TRP A 1 125 ? -2.224 -3.358 -19.583 1.00 96.69 125 TRP A O 1
ATOM 941 N N . VAL A 1 126 ? -2.886 -1.590 -18.348 1.00 97.00 126 VAL A N 1
ATOM 942 C CA . VAL A 1 126 ? -3.007 -0.634 -19.460 1.00 97.00 126 VAL A CA 1
ATOM 943 C C . VAL A 1 126 ? -1.642 -0.364 -20.094 1.00 97.00 126 VAL A C 1
ATOM 945 O O . VAL A 1 126 ? -1.511 -0.451 -21.312 1.00 97.00 126 VAL A O 1
ATOM 948 N N . PHE A 1 127 ? -0.611 -0.123 -19.282 1.00 94.56 127 PHE A N 1
ATOM 949 C CA . PHE A 1 127 ? 0.739 0.204 -19.753 1.00 94.56 127 PHE A CA 1
ATOM 950 C C . PHE A 1 127 ? 1.660 -1.012 -19.941 1.00 94.56 127 PHE A C 1
ATOM 952 O O . PHE A 1 127 ? 2.862 -0.852 -20.143 1.00 94.56 127 PHE A O 1
ATOM 959 N N . ARG A 1 128 ? 1.118 -2.238 -19.939 1.00 92.75 128 ARG A N 1
ATOM 960 C CA . ARG A 1 128 ? 1.899 -3.490 -19.989 1.00 92.75 128 ARG A CA 1
ATOM 961 C C . ARG A 1 128 ? 2.860 -3.610 -21.175 1.00 92.75 128 ARG A C 1
ATOM 963 O O . ARG A 1 128 ? 3.835 -4.340 -21.084 1.00 92.75 128 ARG A O 1
ATOM 970 N N . ALA A 1 129 ? 2.571 -2.935 -22.288 1.00 90.81 129 ALA A N 1
ATOM 971 C CA . ALA A 1 129 ? 3.415 -2.960 -23.483 1.00 90.81 129 ALA A CA 1
ATOM 972 C C . ALA A 1 129 ? 4.699 -2.125 -23.329 1.00 90.81 129 ALA A C 1
ATOM 974 O O . ALA A 1 129 ? 5.675 -2.382 -24.025 1.00 90.81 129 ALA A O 1
ATOM 975 N N . SER A 1 130 ? 4.692 -1.142 -22.425 1.00 88.06 130 SER A N 1
ATOM 976 C CA . SER A 1 130 ? 5.803 -0.215 -22.169 1.00 88.06 130 SER A CA 1
ATOM 977 C C . SER A 1 130 ? 6.594 -0.562 -20.904 1.00 88.06 130 SER A C 1
ATOM 979 O O . SER A 1 130 ? 7.568 0.111 -20.586 1.00 88.06 130 SER A O 1
ATOM 981 N N . LEU A 1 131 ? 6.163 -1.587 -20.167 1.00 86.69 131 LEU A N 1
ATOM 982 C CA . LEU A 1 131 ? 6.761 -2.031 -18.910 1.00 86.69 131 LEU A CA 1
ATOM 983 C C . LEU A 1 131 ? 7.483 -3.379 -19.093 1.00 86.69 131 LEU A C 1
ATOM 985 O O . LEU A 1 131 ? 7.222 -4.089 -20.069 1.00 86.69 131 LEU A O 1
ATOM 989 N N . PRO A 1 132 ? 8.370 -3.770 -18.156 1.00 85.06 132 PRO A N 1
ATOM 990 C CA . PRO A 1 132 ? 9.022 -5.076 -18.189 1.00 85.06 132 PRO A CA 1
ATOM 991 C C . PRO A 1 132 ? 8.023 -6.239 -18.290 1.00 85.06 132 PRO A C 1
ATOM 993 O O . PRO A 1 132 ? 6.919 -6.184 -17.744 1.00 85.06 132 PRO A O 1
ATOM 996 N N . LYS A 1 133 ? 8.435 -7.344 -18.931 1.00 86.62 133 LYS A N 1
ATOM 997 C CA . LYS A 1 133 ? 7.587 -8.522 -19.232 1.00 86.62 133 LYS A CA 1
ATOM 998 C C . LYS A 1 133 ? 7.138 -9.343 -18.002 1.00 86.62 133 LYS A C 1
ATOM 1000 O O . LYS A 1 133 ? 6.617 -10.444 -18.154 1.00 86.62 133 LYS A O 1
ATOM 1005 N N . HIS A 1 134 ? 7.263 -8.802 -16.794 1.00 89.69 134 HIS A N 1
ATOM 1006 C CA . HIS A 1 134 ? 6.935 -9.440 -15.517 1.00 89.69 134 HIS A CA 1
ATOM 1007 C C . HIS A 1 134 ? 5.734 -8.767 -14.835 1.00 89.69 134 HIS A C 1
ATOM 1009 O O . HIS A 1 134 ? 5.750 -8.467 -13.641 1.00 89.69 134 HIS A O 1
ATOM 1015 N N . LEU A 1 135 ? 4.666 -8.541 -15.605 1.00 90.50 135 LEU A N 1
ATOM 1016 C CA . LEU A 1 135 ? 3.464 -7.823 -15.168 1.00 90.50 135 LEU A CA 1
ATOM 1017 C C . LEU A 1 135 ? 2.897 -8.337 -13.834 1.00 90.50 135 LEU A C 1
ATOM 1019 O O . LEU A 1 135 ? 2.515 -7.541 -12.979 1.00 90.50 135 LEU A O 1
ATOM 1023 N N . TRP A 1 136 ? 2.873 -9.655 -13.630 1.00 90.75 136 TRP A N 1
ATOM 1024 C CA . TRP A 1 136 ? 2.344 -10.236 -12.396 1.00 90.75 136 TRP A CA 1
ATOM 1025 C C . TRP A 1 136 ? 3.161 -9.890 -11.156 1.00 90.75 136 TRP A C 1
ATOM 1027 O O . TRP A 1 136 ? 2.572 -9.647 -10.105 1.00 90.75 136 TRP A O 1
ATOM 1037 N N . VAL A 1 137 ? 4.488 -9.801 -11.280 1.00 92.88 137 VAL A N 1
ATOM 1038 C CA . VAL A 1 137 ? 5.354 -9.381 -10.171 1.00 92.88 137 VAL A CA 1
ATOM 1039 C C . VAL A 1 137 ? 5.055 -7.925 -9.824 1.00 92.88 137 VAL A C 1
ATOM 1041 O O . VAL A 1 137 ? 4.830 -7.614 -8.661 1.00 92.88 137 VAL A O 1
ATOM 1044 N N . LEU A 1 138 ? 4.933 -7.048 -10.825 1.00 92.88 138 LEU A N 1
ATOM 1045 C CA . LEU A 1 138 ? 4.606 -5.634 -10.608 1.00 92.88 138 LEU A CA 1
ATOM 1046 C C . LEU A 1 138 ? 3.238 -5.454 -9.931 1.00 92.88 138 LEU A C 1
ATOM 1048 O O . LEU A 1 138 ? 3.098 -4.662 -9.001 1.00 92.88 138 LEU A O 1
ATOM 1052 N N . ILE A 1 139 ? 2.220 -6.214 -10.346 1.00 94.38 139 ILE A N 1
ATOM 1053 C CA . ILE A 1 139 ? 0.896 -6.191 -9.704 1.00 94.38 139 ILE A CA 1
ATOM 1054 C C . ILE A 1 139 ? 0.983 -6.691 -8.254 1.00 94.38 139 ILE A C 1
ATOM 1056 O O . ILE A 1 139 ? 0.412 -6.064 -7.357 1.00 94.38 139 ILE A O 1
ATOM 1060 N N . LEU A 1 140 ? 1.728 -7.776 -8.012 1.00 95.25 140 LEU A N 1
ATOM 1061 C CA . LEU A 1 140 ? 1.942 -8.334 -6.677 1.00 95.25 140 LEU A CA 1
ATOM 1062 C C . LEU A 1 140 ? 2.587 -7.314 -5.733 1.00 95.25 140 LEU A C 1
ATOM 1064 O O . LEU A 1 140 ? 2.140 -7.192 -4.595 1.00 95.25 140 LEU A O 1
ATOM 1068 N N . GLN A 1 141 ? 3.581 -6.550 -6.195 1.00 94.81 141 GLN A N 1
ATOM 1069 C CA . GLN A 1 141 ? 4.247 -5.523 -5.385 1.00 94.81 141 GLN A CA 1
ATOM 1070 C C . GLN A 1 141 ? 3.252 -4.517 -4.805 1.00 94.81 141 GLN A C 1
ATOM 1072 O O . GLN A 1 141 ? 3.289 -4.238 -3.610 1.00 94.81 141 GLN A O 1
ATOM 1077 N N . GLY A 1 142 ? 2.314 -4.021 -5.618 1.00 95.19 142 GLY A N 1
ATOM 1078 C CA . GLY A 1 142 ? 1.280 -3.092 -5.155 1.00 95.19 142 GLY A CA 1
ATOM 1079 C C . GLY A 1 142 ? 0.311 -3.726 -4.157 1.00 95.19 142 GLY A C 1
ATOM 1080 O O . GLY A 1 142 ? -0.028 -3.106 -3.148 1.00 95.19 142 GLY A O 1
ATOM 1081 N N . ALA A 1 143 ? -0.096 -4.978 -4.392 1.00 96.00 143 ALA A N 1
ATOM 1082 C CA . ALA A 1 143 ? -0.953 -5.719 -3.467 1.00 96.00 143 ALA A CA 1
ATOM 1083 C C . ALA A 1 143 ? -0.272 -5.944 -2.107 1.00 96.00 143 ALA A C 1
ATOM 1085 O O . ALA A 1 143 ? -0.868 -5.693 -1.057 1.00 96.00 143 ALA A O 1
ATOM 1086 N N . VAL A 1 144 ? 0.995 -6.361 -2.124 1.00 96.75 144 VAL A N 1
ATOM 1087 C CA . VAL A 1 144 ? 1.796 -6.582 -0.917 1.00 96.75 144 VAL A CA 1
ATOM 1088 C C . VAL A 1 144 ? 2.077 -5.263 -0.202 1.00 96.75 144 VAL A C 1
ATOM 1090 O O . VAL A 1 144 ? 1.886 -5.191 1.007 1.00 96.75 144 VAL A O 1
ATOM 1093 N N . ALA A 1 145 ? 2.445 -4.200 -0.919 1.00 96.12 145 ALA A N 1
ATOM 1094 C CA . ALA A 1 145 ? 2.655 -2.868 -0.352 1.00 96.12 145 ALA A CA 1
ATOM 1095 C C . ALA A 1 145 ? 1.405 -2.347 0.375 1.00 96.12 145 ALA A C 1
ATOM 1097 O O . ALA A 1 145 ? 1.483 -1.917 1.530 1.00 96.12 145 ALA A O 1
ATOM 1098 N N . ALA A 1 146 ? 0.233 -2.451 -0.258 1.00 96.62 146 ALA A N 1
ATOM 1099 C CA . ALA A 1 146 ? -1.033 -2.087 0.371 1.00 96.62 146 ALA A CA 1
ATOM 1100 C C . ALA A 1 146 ? -1.306 -2.943 1.621 1.00 96.62 146 ALA A C 1
ATOM 1102 O O . ALA A 1 146 ? -1.707 -2.415 2.661 1.00 96.62 146 ALA A O 1
ATOM 1103 N N . GLY A 1 147 ? -1.038 -4.250 1.540 1.00 95.62 147 GLY A N 1
ATOM 1104 C CA . GLY A 1 147 ? -1.164 -5.184 2.658 1.00 95.62 147 GLY A CA 1
ATOM 1105 C C . GLY A 1 147 ? -0.250 -4.847 3.838 1.00 95.62 147 GLY A C 1
ATOM 1106 O O . GLY A 1 147 ? -0.713 -4.847 4.976 1.00 95.62 147 GLY A O 1
ATOM 1107 N N . ILE A 1 148 ? 1.016 -4.503 3.583 1.00 95.38 148 ILE A N 1
ATOM 1108 C CA . ILE A 1 148 ? 1.987 -4.093 4.609 1.00 95.38 148 ILE A CA 1
ATOM 1109 C C . ILE A 1 148 ? 1.489 -2.841 5.329 1.00 95.38 148 ILE A C 1
ATOM 1111 O O . ILE A 1 148 ? 1.375 -2.845 6.555 1.00 95.38 148 ILE A O 1
ATOM 1115 N N . GLY A 1 149 ? 1.152 -1.785 4.581 1.00 95.44 149 GLY A N 1
ATOM 1116 C CA . GLY A 1 149 ? 0.683 -0.527 5.163 1.00 95.44 149 GLY A CA 1
ATOM 1117 C C . GLY A 1 149 ? -0.572 -0.718 6.012 1.00 95.44 149 GLY A C 1
ATOM 1118 O O . GLY A 1 149 ? -0.626 -0.299 7.170 1.00 95.44 149 GLY A O 1
ATOM 1119 N N . PHE A 1 150 ? -1.559 -1.428 5.464 1.00 93.69 150 PHE A N 1
ATOM 1120 C CA . PHE A 1 150 ? -2.817 -1.711 6.147 1.00 93.69 150 PHE A CA 1
ATOM 1121 C C . PHE A 1 150 ? -2.638 -2.611 7.379 1.00 93.69 150 PHE A C 1
ATOM 1123 O O . PHE A 1 150 ? -3.218 -2.346 8.435 1.00 93.69 150 PHE A O 1
ATOM 1130 N N . GLY A 1 151 ? -1.825 -3.664 7.269 1.00 92.44 151 GLY A N 1
ATOM 1131 C CA . GLY A 1 151 ? -1.552 -4.619 8.342 1.00 92.44 151 GLY A CA 1
ATOM 1132 C C . GLY A 1 151 ? -0.799 -3.984 9.508 1.00 92.44 151 GLY A C 1
ATOM 1133 O O . GLY A 1 151 ? -1.241 -4.100 10.651 1.00 92.44 151 GLY A O 1
ATOM 1134 N N . LEU A 1 152 ? 0.281 -3.245 9.229 1.00 92.69 152 LEU A N 1
ATOM 1135 C CA . LEU A 1 152 ? 1.054 -2.531 10.252 1.00 92.69 152 LEU A CA 1
ATOM 1136 C C . LEU A 1 152 ? 0.207 -1.477 10.968 1.00 92.69 152 LEU A C 1
ATOM 1138 O O . LEU A 1 152 ? 0.223 -1.413 12.198 1.00 92.69 152 LEU A O 1
ATOM 1142 N N . ALA A 1 153 ? -0.578 -0.690 10.227 1.00 92.69 153 ALA A N 1
ATOM 1143 C CA . ALA A 1 153 ? -1.476 0.292 10.828 1.00 92.69 153 ALA A CA 1
ATOM 1144 C C . ALA A 1 153 ? -2.577 -0.378 11.665 1.00 92.69 153 ALA A C 1
ATOM 1146 O O . ALA A 1 153 ? -2.912 0.113 12.741 1.00 92.69 153 ALA A O 1
ATOM 1147 N N . THR A 1 154 ? -3.096 -1.531 11.228 1.00 90.12 154 THR A N 1
ATOM 1148 C CA . THR A 1 154 ? -4.073 -2.318 11.998 1.00 90.12 154 THR A CA 1
ATOM 1149 C C . THR A 1 154 ? -3.467 -2.873 13.287 1.00 90.12 154 THR A C 1
ATOM 1151 O O . THR A 1 154 ? -4.098 -2.774 14.337 1.00 90.12 154 THR A O 1
ATOM 1154 N N . GLY A 1 155 ? -2.238 -3.395 13.245 1.00 87.62 155 GLY A N 1
ATOM 1155 C CA . GLY A 1 155 ? -1.511 -3.856 14.432 1.00 87.62 155 GLY A CA 1
ATOM 1156 C C . GLY A 1 155 ? -1.211 -2.725 15.413 1.00 87.62 155 GLY A C 1
ATOM 1157 O O . GLY A 1 155 ? -1.500 -2.837 16.604 1.00 87.62 155 GLY A O 1
ATOM 1158 N N . ALA A 1 156 ? -0.729 -1.589 14.910 1.00 88.81 156 ALA A N 1
ATOM 1159 C CA . ALA A 1 156 ? -0.516 -0.399 15.726 1.00 88.81 156 ALA A CA 1
ATOM 1160 C C . ALA A 1 156 ? -1.831 0.114 16.341 1.00 88.81 156 ALA A C 1
ATOM 1162 O O . ALA A 1 156 ? -1.858 0.498 17.512 1.00 88.81 156 ALA A O 1
ATOM 1163 N N . ARG A 1 157 ? -2.941 0.056 15.599 1.00 86.50 157 ARG A N 1
ATOM 1164 C CA . ARG A 1 157 ? -4.272 0.409 16.105 1.00 86.50 157 ARG A CA 1
ATOM 1165 C C . ARG A 1 157 ? -4.775 -0.559 17.174 1.00 86.50 157 ARG A C 1
ATOM 1167 O O . ARG A 1 157 ? -5.333 -0.107 18.168 1.00 86.50 157 ARG A O 1
ATOM 1174 N N . ALA A 1 158 ? -4.530 -1.861 17.024 1.00 83.94 158 ALA A N 1
ATOM 1175 C CA . ALA A 1 158 ? -4.855 -2.856 18.049 1.00 83.94 158 ALA A CA 1
ATOM 1176 C C . ALA A 1 158 ? -4.107 -2.595 19.372 1.00 83.94 158 ALA A C 1
ATOM 1178 O O . ALA A 1 158 ? -4.629 -2.907 20.436 1.00 83.94 158 ALA A O 1
ATOM 1179 N N . SER A 1 159 ? -2.931 -1.954 19.323 1.00 82.88 159 SER A N 1
ATOM 1180 C CA . SER A 1 159 ? -2.184 -1.521 20.516 1.00 82.88 159 SER A CA 1
ATOM 1181 C C . SER A 1 159 ? -2.694 -0.221 21.168 1.00 82.88 159 SER A C 1
ATOM 1183 O O . SER A 1 159 ? -2.116 0.236 22.150 1.00 82.88 159 SER A O 1
ATOM 1185 N N . GLY A 1 160 ? -3.770 0.383 20.645 1.00 79.12 160 GLY A N 1
ATOM 1186 C CA . GLY A 1 160 ? -4.427 1.563 21.227 1.00 79.12 160 GLY A CA 1
ATOM 1187 C C . GLY A 1 160 ? -4.086 2.903 20.568 1.00 79.12 160 GLY A C 1
ATOM 1188 O O . GLY A 1 160 ? -4.527 3.944 21.048 1.00 79.12 160 GLY A O 1
ATOM 1189 N N . ARG A 1 161 ? -3.335 2.916 19.459 1.00 83.38 161 ARG A N 1
ATOM 1190 C CA . ARG A 1 161 ? -3.062 4.148 18.696 1.00 83.38 161 ARG A CA 1
ATOM 1191 C C . ARG A 1 161 ? -4.239 4.495 17.779 1.00 83.38 161 ARG A C 1
ATOM 1193 O O . ARG A 1 161 ? -4.617 3.684 16.938 1.00 83.38 161 ARG A O 1
ATOM 1200 N N . SER A 1 162 ? -4.776 5.710 17.887 1.00 78.00 162 SER A N 1
ATOM 1201 C CA . SER A 1 162 ? -5.935 6.151 17.088 1.00 78.00 162 SER A CA 1
ATOM 1202 C C . SER A 1 162 ? -5.591 6.532 15.640 1.00 78.00 162 SER A C 1
ATOM 1204 O O . SER A 1 162 ? -6.394 6.293 14.740 1.00 78.00 162 SER A O 1
ATOM 1206 N N . GLU A 1 163 ? -4.400 7.101 15.402 1.00 87.06 163 GLU A N 1
ATOM 1207 C CA . GLU A 1 163 ? -3.939 7.547 14.069 1.00 87.06 163 GLU A CA 1
ATOM 1208 C C . GLU A 1 163 ? -2.521 7.040 13.712 1.00 87.06 163 GLU A C 1
ATOM 1210 O O . GLU A 1 163 ? -1.607 7.836 13.476 1.00 87.06 163 GLU A O 1
ATOM 1215 N N . PRO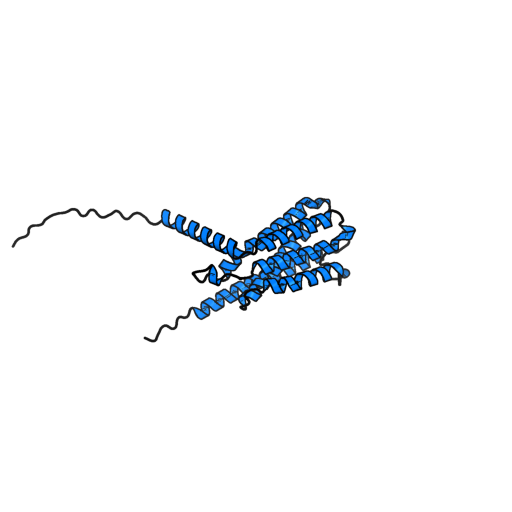 A 1 164 ? -2.270 5.717 13.716 1.00 89.19 164 PRO A N 1
ATOM 1216 C CA . PRO A 1 164 ? -0.944 5.183 13.411 1.00 89.19 164 PRO A CA 1
ATOM 1217 C C . PRO A 1 164 ? -0.550 5.347 11.935 1.00 89.19 164 PRO A C 1
ATOM 1219 O O . PRO A 1 164 ? 0.637 5.407 11.617 1.00 89.19 164 PRO A O 1
ATOM 1222 N N . GLY A 1 165 ? -1.526 5.415 11.033 1.00 91.19 165 GLY A N 1
ATOM 1223 C CA . GLY A 1 165 ? -1.338 5.457 9.593 1.00 91.19 165 GLY A CA 1
ATOM 1224 C C . GLY A 1 165 ? -0.656 6.728 9.115 1.00 91.19 165 GLY A C 1
ATOM 1225 O O . GLY A 1 165 ? 0.238 6.653 8.280 1.00 91.19 165 GLY A O 1
ATOM 1226 N N . THR A 1 166 ? -1.003 7.885 9.683 1.00 91.06 166 THR A N 1
ATOM 1227 C CA . THR A 1 166 ? -0.357 9.162 9.335 1.00 91.06 166 THR A CA 1
ATOM 1228 C C . THR A 1 166 ? 1.147 9.147 9.657 1.00 91.06 166 THR A C 1
ATOM 1230 O O . THR A 1 166 ? 1.955 9.576 8.834 1.00 91.06 166 THR A O 1
ATOM 1233 N N . VAL A 1 167 ? 1.546 8.587 10.806 1.00 92.38 167 VAL A N 1
ATOM 1234 C CA . VAL A 1 167 ? 2.967 8.454 11.191 1.00 92.38 167 VAL A CA 1
ATOM 1235 C C . VAL A 1 167 ? 3.691 7.437 10.306 1.00 92.38 167 VAL A C 1
ATOM 1237 O O . VAL A 1 167 ? 4.818 7.674 9.865 1.00 92.38 167 VAL A O 1
ATOM 1240 N N . LEU A 1 168 ? 3.036 6.312 10.007 1.00 93.44 168 LEU A N 1
ATOM 1241 C CA . LEU A 1 168 ? 3.574 5.306 9.092 1.00 93.44 168 LEU A CA 1
ATOM 1242 C C . LEU A 1 168 ? 3.749 5.868 7.679 1.00 93.44 168 LEU A C 1
ATOM 1244 O O . LEU A 1 168 ? 4.767 5.610 7.056 1.00 93.44 168 LEU A O 1
ATOM 1248 N N . ALA A 1 169 ? 2.814 6.675 7.179 1.00 93.81 169 ALA A N 1
ATOM 1249 C CA . ALA A 1 169 ? 2.934 7.296 5.864 1.00 93.81 169 ALA A CA 1
ATOM 1250 C C . ALA A 1 169 ? 4.096 8.297 5.813 1.00 93.81 169 ALA A C 1
ATOM 1252 O O . ALA A 1 169 ? 4.901 8.251 4.884 1.00 93.81 169 ALA A O 1
ATOM 1253 N N . ALA A 1 170 ? 4.222 9.149 6.836 1.00 93.81 170 ALA A N 1
ATOM 1254 C CA . ALA A 1 170 ? 5.294 10.140 6.928 1.00 93.81 170 ALA A CA 1
ATOM 1255 C C . ALA A 1 170 ? 6.701 9.516 6.973 1.00 93.81 170 ALA A C 1
ATOM 1257 O O . ALA A 1 170 ? 7.665 10.165 6.582 1.00 93.81 170 ALA A O 1
ATOM 1258 N N . THR A 1 171 ? 6.823 8.264 7.425 1.00 93.94 171 THR A N 1
ATOM 1259 C CA . THR A 1 171 ? 8.103 7.541 7.515 1.00 93.94 171 THR A CA 1
ATOM 1260 C C . THR A 1 171 ? 8.330 6.590 6.339 1.00 93.94 171 THR A C 1
ATOM 1262 O O . THR A 1 171 ? 9.412 6.585 5.757 1.00 93.94 171 THR A O 1
ATOM 1265 N N . ALA A 1 172 ? 7.318 5.817 5.939 1.00 92.75 172 ALA A N 1
ATOM 1266 C CA . ALA A 1 172 ? 7.433 4.821 4.877 1.00 92.75 172 ALA A CA 1
ATOM 1267 C C . ALA A 1 172 ? 7.669 5.453 3.502 1.00 92.75 172 ALA A C 1
ATOM 1269 O O . ALA A 1 172 ? 8.495 4.948 2.750 1.00 92.75 172 ALA A O 1
ATOM 1270 N N . ILE A 1 173 ? 6.989 6.559 3.173 1.00 93.62 173 ILE A N 1
ATOM 1271 C CA . ILE A 1 173 ? 7.137 7.217 1.866 1.00 93.62 173 ILE A CA 1
ATOM 1272 C C . ILE A 1 173 ? 8.590 7.661 1.616 1.00 93.62 173 ILE A C 1
ATOM 1274 O O . ILE A 1 173 ? 9.163 7.200 0.628 1.00 93.62 173 ILE A O 1
ATOM 1278 N N . PRO A 1 174 ? 9.225 8.496 2.468 1.00 94.88 174 PRO A N 1
ATOM 1279 C CA . PRO A 1 174 ? 10.598 8.931 2.221 1.00 94.88 174 PRO A CA 1
ATOM 1280 C C . PRO A 1 174 ? 11.605 7.782 2.318 1.00 94.88 174 PRO A C 1
ATOM 1282 O O . PRO A 1 174 ? 12.564 7.763 1.553 1.00 94.88 174 PRO A O 1
ATOM 1285 N N . LEU A 1 175 ? 11.387 6.802 3.203 1.00 93.81 175 LEU A N 1
ATOM 1286 C CA . LEU A 1 175 ? 12.282 5.651 3.330 1.00 93.81 175 LEU A CA 1
ATOM 1287 C C . LEU A 1 175 ? 12.252 4.783 2.070 1.00 93.81 175 LEU A C 1
ATOM 1289 O O . LEU A 1 175 ? 13.302 4.468 1.520 1.00 93.81 175 LEU A O 1
ATOM 1293 N N . ILE A 1 176 ? 11.062 4.427 1.582 1.00 93.25 176 ILE A N 1
ATOM 1294 C CA . ILE A 1 176 ? 10.911 3.607 0.375 1.00 93.25 176 ILE A CA 1
ATOM 1295 C C . ILE A 1 176 ? 11.396 4.381 -0.854 1.00 93.25 176 ILE A C 1
ATOM 1297 O O . ILE A 1 176 ? 12.079 3.797 -1.689 1.00 93.25 176 ILE A O 1
ATOM 1301 N N . ALA A 1 177 ? 11.121 5.686 -0.944 1.00 91.69 177 ALA A N 1
ATOM 1302 C CA . ALA A 1 177 ? 11.672 6.534 -2.000 1.00 91.69 177 ALA A CA 1
ATOM 1303 C C . ALA A 1 177 ? 13.210 6.554 -1.965 1.00 91.69 177 ALA A C 1
ATOM 1305 O O . ALA A 1 177 ? 13.853 6.374 -2.995 1.00 91.69 177 ALA A O 1
ATOM 1306 N N . GLY A 1 178 ? 13.806 6.695 -0.777 1.00 90.06 178 GLY A N 1
ATOM 1307 C CA . GLY A 1 178 ? 15.255 6.638 -0.585 1.00 90.06 178 GLY A CA 1
ATOM 1308 C C . GLY A 1 178 ? 15.853 5.292 -0.997 1.00 90.06 178 GLY A C 1
ATOM 1309 O O . GLY A 1 178 ? 16.847 5.268 -1.713 1.00 90.06 178 GLY A O 1
ATOM 1310 N N . VAL A 1 179 ? 15.223 4.174 -0.623 1.00 89.31 179 VAL A N 1
ATOM 1311 C CA . VAL A 1 179 ? 15.647 2.824 -1.041 1.00 89.31 179 VAL A CA 1
ATOM 1312 C C . VAL A 1 179 ? 15.487 2.634 -2.552 1.00 89.31 179 VAL A C 1
ATOM 1314 O O . VAL A 1 179 ? 16.362 2.057 -3.188 1.00 89.31 179 VAL A O 1
ATOM 1317 N N . ALA A 1 180 ? 14.407 3.141 -3.145 1.00 88.19 180 ALA A N 1
ATOM 1318 C CA . ALA A 1 180 ? 14.173 3.062 -4.584 1.00 88.19 180 ALA A CA 1
ATOM 1319 C C . ALA A 1 180 ? 15.199 3.871 -5.393 1.00 88.19 180 ALA A C 1
ATOM 1321 O O . ALA A 1 180 ? 15.579 3.452 -6.483 1.00 88.19 180 ALA A O 1
ATOM 1322 N N . LEU A 1 181 ? 15.654 5.007 -4.855 1.00 87.06 181 LEU A N 1
ATOM 1323 C CA . LEU A 1 181 ? 16.678 5.857 -5.466 1.00 87.06 181 LEU A CA 1
ATOM 1324 C C . LEU A 1 181 ? 18.088 5.302 -5.268 1.00 87.06 181 LEU A C 1
ATOM 1326 O O . LEU A 1 181 ? 18.858 5.236 -6.220 1.00 87.06 181 LEU A O 1
ATOM 1330 N N . ALA A 1 182 ? 18.431 4.904 -4.043 1.00 86.25 182 ALA A N 1
ATOM 1331 C CA . ALA A 1 182 ? 19.764 4.409 -3.718 1.00 86.25 182 ALA A CA 1
ATOM 1332 C C . ALA A 1 182 ? 20.010 2.980 -4.229 1.00 86.25 182 ALA A C 1
ATOM 1334 O O . ALA A 1 182 ? 21.165 2.573 -4.315 1.00 86.25 182 ALA A O 1
ATOM 1335 N N . ARG A 1 183 ? 18.934 2.223 -4.513 1.00 83.19 183 ARG A N 1
ATOM 1336 C CA . ARG A 1 183 ? 18.934 0.793 -4.879 1.00 83.19 183 ARG A CA 1
ATOM 1337 C C . ARG A 1 183 ? 19.968 -0.009 -4.073 1.00 83.19 183 ARG A C 1
ATOM 1339 O O . ARG A 1 183 ? 20.810 -0.706 -4.643 1.00 83.19 183 ARG A O 1
ATOM 1346 N N . PRO A 1 184 ? 19.953 0.102 -2.731 1.00 76.56 184 PRO A N 1
ATOM 1347 C CA . PRO A 1 184 ? 20.971 -0.533 -1.922 1.00 76.56 184 PRO A CA 1
ATOM 1348 C C . PRO A 1 184 ? 20.831 -2.051 -2.066 1.00 76.56 184 PRO A C 1
ATOM 1350 O O . PRO A 1 184 ? 19.723 -2.585 -2.011 1.00 76.56 184 PRO A O 1
ATOM 1353 N N . PHE A 1 185 ? 21.962 -2.737 -2.234 1.00 76.12 185 PHE A N 1
ATOM 1354 C CA . PHE A 1 185 ? 22.027 -4.198 -2.329 1.00 76.12 185 PHE A CA 1
ATOM 1355 C C . PHE A 1 185 ? 21.300 -4.799 -3.535 1.00 76.12 185 PHE A C 1
ATOM 1357 O O . PHE A 1 185 ? 20.891 -5.947 -3.465 1.00 76.12 185 PHE A O 1
ATOM 1364 N N . GLU A 1 186 ? 21.140 -4.080 -4.645 1.00 76.06 186 GLU A N 1
ATOM 1365 C CA . 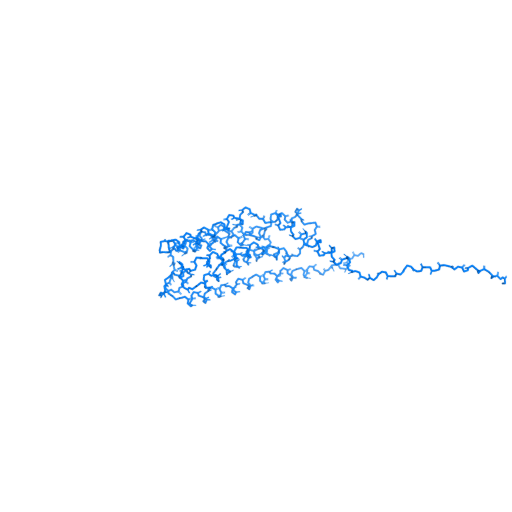GLU A 1 186 ? 20.455 -4.590 -5.843 1.00 76.06 186 GLU A CA 1
ATOM 1366 C C . GLU A 1 186 ? 20.979 -5.958 -6.330 1.00 76.06 186 GLU A C 1
ATOM 1368 O O . GLU A 1 186 ? 20.201 -6.804 -6.770 1.00 76.06 186 GLU A O 1
ATOM 1373 N N . THR A 1 187 ? 22.278 -6.213 -6.149 1.00 74.00 187 THR A N 1
ATOM 1374 C CA . THR A 1 187 ? 22.937 -7.495 -6.440 1.00 74.00 187 THR A CA 1
ATOM 1375 C C . THR A 1 187 ? 22.400 -8.656 -5.588 1.00 74.00 187 THR A C 1
ATOM 1377 O O . THR A 1 187 ? 22.270 -9.782 -6.072 1.00 74.00 187 THR A O 1
ATOM 1380 N N . ASP A 1 188 ? 22.050 -8.392 -4.327 1.00 78.19 188 ASP A N 1
ATOM 1381 C CA . ASP A 1 188 ? 21.651 -9.406 -3.341 1.00 78.19 188 ASP A CA 1
ATOM 1382 C C . ASP A 1 188 ? 20.143 -9.411 -3.047 1.00 78.19 188 ASP A C 1
ATOM 1384 O O . ASP A 1 188 ? 19.568 -10.448 -2.704 1.00 78.19 188 ASP A O 1
ATOM 1388 N N . LEU A 1 189 ? 19.489 -8.262 -3.194 1.00 80.81 189 LEU A N 1
ATOM 1389 C CA . LEU A 1 189 ? 18.117 -7.992 -2.791 1.00 80.81 189 LEU A CA 1
ATOM 1390 C C . LEU A 1 189 ? 17.406 -7.141 -3.865 1.00 80.81 189 LEU A C 1
ATOM 1392 O O . LEU A 1 189 ? 17.158 -5.950 -3.656 1.00 80.81 189 LEU A O 1
ATOM 1396 N N . PRO A 1 190 ? 17.050 -7.729 -5.024 1.00 83.00 190 PRO A N 1
ATOM 1397 C CA . PRO A 1 190 ? 16.386 -7.009 -6.108 1.00 83.00 190 PRO A CA 1
ATOM 1398 C C . PRO A 1 190 ? 14.930 -6.692 -5.728 1.00 83.00 190 PRO A C 1
ATOM 1400 O O . PRO A 1 190 ? 13.993 -7.381 -6.125 1.00 83.00 190 PRO A O 1
ATOM 1403 N N . LEU A 1 191 ? 14.724 -5.658 -4.907 1.00 82.38 191 LEU A N 1
ATOM 1404 C CA . LEU A 1 191 ? 13.397 -5.219 -4.458 1.00 82.38 191 LEU A CA 1
ATOM 1405 C C . LEU A 1 191 ? 12.591 -4.592 -5.597 1.00 82.38 191 LEU A C 1
ATOM 1407 O O . LEU A 1 191 ? 11.384 -4.819 -5.698 1.00 82.38 191 LEU A O 1
ATOM 1411 N N . PHE A 1 192 ? 13.266 -3.831 -6.457 1.00 83.00 192 PHE A N 1
ATOM 1412 C CA . PHE A 1 192 ? 12.677 -3.124 -7.592 1.00 83.00 192 PHE A CA 1
ATOM 1413 C C . PHE A 1 192 ? 13.436 -3.488 -8.866 1.00 83.00 192 PHE A C 1
ATOM 1415 O O . PHE A 1 192 ? 14.238 -2.676 -9.344 1.00 83.00 192 PHE A O 1
ATOM 1422 N N . PRO A 1 193 ? 13.249 -4.714 -9.386 1.00 80.62 193 PRO A N 1
ATOM 1423 C CA . PRO A 1 193 ? 13.974 -5.109 -10.570 1.00 80.62 193 PRO A CA 1
ATOM 1424 C C . PRO A 1 193 ? 13.524 -4.283 -11.787 1.00 80.62 193 PRO A C 1
ATOM 1426 O O . PRO A 1 193 ? 12.323 -4.113 -11.988 1.00 80.62 193 PRO A O 1
ATOM 1429 N N . VAL A 1 194 ? 14.464 -3.744 -12.565 1.00 78.25 194 VAL A N 1
ATOM 1430 C CA . VAL A 1 194 ? 14.216 -2.932 -13.774 1.00 78.25 194 VAL A CA 1
ATOM 1431 C C . VAL A 1 194 ? 14.433 -3.778 -15.021 1.00 78.25 194 VAL A C 1
ATOM 1433 O O . VAL A 1 194 ? 13.593 -3.824 -15.923 1.00 78.25 194 VAL A O 1
ATOM 1436 N N . TRP A 1 195 ? 15.594 -4.432 -15.090 1.00 78.12 195 TRP A N 1
ATOM 1437 C CA . TRP A 1 195 ? 16.124 -4.939 -16.345 1.00 78.12 195 TRP A CA 1
ATOM 1438 C C . TRP A 1 195 ? 15.855 -6.434 -16.536 1.00 78.12 195 TRP A C 1
ATOM 1440 O O . TRP A 1 195 ? 15.745 -7.182 -15.564 1.00 78.12 195 TRP A O 1
ATOM 1450 N N . PRO A 1 196 ? 15.804 -6.924 -17.789 1.00 78.06 196 PRO A N 1
ATOM 1451 C CA . PRO A 1 196 ? 15.583 -8.346 -18.061 1.00 78.06 196 PRO A CA 1
ATOM 1452 C C . PRO A 1 196 ? 16.668 -9.278 -17.502 1.00 78.06 196 PRO A C 1
ATOM 1454 O O . PRO A 1 196 ? 16.407 -10.459 -17.310 1.00 78.06 196 PRO A O 1
ATOM 1457 N N . HIS A 1 197 ? 17.882 -8.764 -17.285 1.00 79.62 197 HIS A N 1
ATOM 1458 C CA . HIS A 1 197 ? 19.015 -9.536 -16.767 1.00 79.62 197 HIS A CA 1
ATOM 1459 C C . HIS A 1 197 ? 19.042 -9.619 -15.233 1.00 79.62 197 HIS A C 1
ATOM 1461 O O . HIS A 1 197 ? 19.848 -10.359 -14.675 1.00 79.62 197 HIS A O 1
ATOM 1467 N N . GLU A 1 198 ? 18.190 -8.857 -14.546 1.00 84.50 198 GLU A N 1
ATOM 1468 C CA . GLU A 1 198 ? 18.067 -8.919 -13.095 1.00 84.50 198 GLU A CA 1
ATOM 1469 C C . GLU A 1 198 ? 17.215 -10.124 -12.667 1.00 84.50 198 GLU A C 1
ATOM 1471 O O . GLU A 1 198 ? 16.412 -10.668 -13.427 1.00 84.50 198 GLU A O 1
ATOM 1476 N N . ASN A 1 199 ? 17.386 -10.570 -11.422 1.00 88.12 199 ASN A N 1
ATOM 1477 C CA . ASN A 1 199 ? 16.771 -11.805 -10.941 1.00 88.12 199 ASN A CA 1
ATOM 1478 C C . ASN A 1 199 ? 15.317 -11.592 -10.472 1.00 88.12 199 ASN A C 1
ATOM 1480 O O . ASN A 1 199 ? 15.038 -11.421 -9.280 1.00 88.12 199 ASN A O 1
ATOM 1484 N N . TRP A 1 200 ? 14.383 -11.621 -11.425 1.00 90.25 200 TRP A N 1
ATOM 1485 C CA . TRP A 1 200 ? 12.943 -11.459 -11.189 1.00 90.25 200 TRP A CA 1
ATOM 1486 C C . TRP A 1 200 ? 12.329 -12.547 -10.294 1.00 90.25 200 TRP A C 1
ATOM 1488 O O . TRP A 1 200 ? 11.408 -12.254 -9.530 1.00 90.25 200 TRP A O 1
ATOM 1498 N N . ASP A 1 201 ? 12.855 -13.774 -10.317 1.00 90.56 201 ASP A N 1
ATOM 1499 C CA . ASP A 1 201 ? 12.372 -14.872 -9.464 1.00 90.56 201 ASP A CA 1
ATOM 1500 C C . ASP A 1 201 ? 12.730 -14.645 -7.990 1.00 90.56 201 ASP A C 1
ATOM 1502 O O . ASP A 1 201 ? 11.928 -14.886 -7.077 1.00 90.56 201 ASP A O 1
ATOM 1506 N N . ARG A 1 202 ? 13.928 -14.102 -7.737 1.00 90.06 202 ARG A N 1
ATOM 1507 C CA . ARG A 1 202 ? 14.339 -13.692 -6.390 1.00 90.06 202 ARG A CA 1
ATOM 1508 C C . ARG A 1 202 ? 13.479 -12.538 -5.886 1.00 90.06 202 ARG A C 1
ATOM 1510 O O . ARG A 1 202 ? 13.024 -12.585 -4.743 1.00 90.06 202 ARG A O 1
ATOM 1517 N N . ALA A 1 203 ? 13.195 -11.553 -6.739 1.00 89.75 203 ALA A N 1
ATOM 1518 C CA . ALA A 1 203 ? 12.283 -10.459 -6.411 1.00 89.75 203 ALA A CA 1
ATOM 1519 C C . ALA A 1 203 ? 10.886 -10.984 -6.046 1.00 89.75 203 ALA A C 1
ATOM 1521 O O . ALA A 1 203 ? 10.343 -10.622 -5.002 1.00 89.75 203 ALA A O 1
ATOM 1522 N N . LEU A 1 204 ? 10.329 -11.894 -6.852 1.00 92.44 204 LEU A N 1
ATOM 1523 C CA . LEU A 1 204 ? 9.051 -12.549 -6.571 1.00 92.44 204 LEU A CA 1
ATOM 1524 C C . LEU A 1 204 ? 9.062 -13.235 -5.197 1.00 92.44 204 LEU A C 1
ATOM 1526 O O . LEU A 1 204 ? 8.139 -13.042 -4.409 1.00 92.44 204 LEU A O 1
ATOM 1530 N N . THR A 1 205 ? 10.121 -13.982 -4.884 1.00 93.38 205 THR A N 1
ATOM 1531 C CA . THR A 1 205 ? 10.264 -14.681 -3.597 1.00 93.38 205 THR A CA 1
ATOM 1532 C C . THR A 1 205 ? 10.280 -13.705 -2.419 1.00 93.38 205 THR A C 1
ATOM 1534 O O . THR A 1 205 ? 9.576 -13.920 -1.430 1.00 93.38 205 THR A O 1
ATOM 1537 N N . ILE A 1 206 ? 11.029 -12.603 -2.535 1.00 92.31 206 ILE A N 1
ATOM 1538 C CA . ILE A 1 206 ? 11.089 -11.554 -1.507 1.00 92.31 206 ILE A CA 1
ATOM 1539 C C . ILE A 1 206 ? 9.702 -10.938 -1.294 1.00 92.31 206 ILE A C 1
ATOM 1541 O O . ILE A 1 206 ? 9.229 -10.853 -0.161 1.00 92.31 206 ILE A O 1
ATOM 1545 N N . TRP A 1 207 ? 9.014 -10.559 -2.371 1.00 94.25 207 TRP A N 1
ATOM 1546 C CA . TRP A 1 207 ? 7.684 -9.957 -2.284 1.00 94.25 207 TRP A CA 1
ATOM 1547 C C . TRP A 1 207 ? 6.625 -10.927 -1.752 1.00 94.25 207 TRP A C 1
ATOM 1549 O O . TRP A 1 207 ? 5.764 -10.515 -0.976 1.00 94.25 207 TRP A O 1
ATOM 1559 N N . MET A 1 208 ? 6.715 -12.218 -2.073 1.00 93.75 208 MET A N 1
ATOM 1560 C CA . MET A 1 208 ? 5.857 -13.247 -1.480 1.00 93.75 208 MET A CA 1
ATOM 1561 C C . MET A 1 208 ? 6.108 -13.399 0.023 1.00 93.75 208 MET A C 1
ATOM 1563 O O . MET A 1 208 ? 5.150 -13.432 0.794 1.00 93.75 208 MET A O 1
ATOM 1567 N N . ALA A 1 209 ? 7.371 -13.429 0.460 1.00 93.56 209 ALA A N 1
ATOM 1568 C CA . ALA A 1 209 ? 7.717 -13.500 1.879 1.00 93.56 209 ALA A CA 1
ATOM 1569 C C . ALA A 1 209 ? 7.200 -12.273 2.651 1.00 93.56 209 ALA A C 1
ATOM 1571 O O . ALA A 1 209 ? 6.582 -12.417 3.709 1.00 93.56 209 ALA A O 1
ATOM 1572 N N . LEU A 1 210 ? 7.370 -11.074 2.084 1.00 93.44 210 LEU A N 1
ATOM 1573 C CA . LEU A 1 210 ? 6.812 -9.834 2.629 1.00 93.44 210 LEU A CA 1
ATOM 1574 C C . LEU A 1 210 ? 5.277 -9.871 2.682 1.00 93.44 210 LEU A C 1
ATOM 1576 O O . LEU A 1 210 ? 4.686 -9.464 3.683 1.00 93.44 210 LEU A O 1
ATOM 1580 N N . GLY A 1 211 ? 4.628 -10.398 1.640 1.00 90.31 211 GLY A N 1
ATOM 1581 C CA . GLY A 1 211 ? 3.178 -10.567 1.573 1.00 90.31 211 GLY A CA 1
ATOM 1582 C C . GLY A 1 211 ? 2.640 -11.502 2.652 1.00 90.31 211 GLY A C 1
ATOM 1583 O O . GLY A 1 211 ? 1.707 -11.141 3.371 1.00 90.31 211 GLY A O 1
ATOM 1584 N N . VAL A 1 212 ? 3.261 -12.670 2.825 1.00 91.88 212 VAL A N 1
ATOM 1585 C CA . VAL A 1 212 ? 2.920 -13.612 3.902 1.00 91.88 212 VAL A CA 1
ATOM 1586 C C . VAL A 1 212 ? 3.105 -12.947 5.266 1.00 91.88 212 VAL A C 1
ATOM 1588 O O . VAL A 1 212 ? 2.202 -13.009 6.101 1.00 91.88 212 VAL A O 1
ATOM 1591 N N . GLY A 1 213 ? 4.222 -12.244 5.479 1.00 90.19 213 GLY A N 1
ATOM 1592 C CA . GLY A 1 213 ? 4.469 -11.490 6.709 1.00 90.19 213 GLY A CA 1
ATOM 1593 C C . GLY A 1 213 ? 3.376 -10.458 7.003 1.00 90.19 213 GLY A C 1
ATOM 1594 O O . GLY A 1 213 ? 2.845 -10.418 8.113 1.00 90.19 213 GLY A O 1
ATOM 1595 N N . ALA A 1 214 ? 2.972 -9.672 6.002 1.00 87.38 214 ALA A N 1
ATOM 1596 C CA . ALA A 1 214 ? 1.904 -8.683 6.137 1.00 87.38 214 ALA A CA 1
ATOM 1597 C C . ALA A 1 214 ? 0.557 -9.315 6.524 1.00 87.38 214 ALA A C 1
ATOM 1599 O O . ALA A 1 214 ? -0.136 -8.805 7.410 1.00 87.38 214 ALA A O 1
ATOM 1600 N N . VAL A 1 215 ? 0.202 -10.448 5.906 1.00 88.25 215 VAL A N 1
ATOM 1601 C CA . VAL A 1 215 ? -1.013 -11.206 6.244 1.00 88.25 215 VAL A CA 1
ATOM 1602 C C . VAL A 1 215 ? -0.956 -11.705 7.686 1.00 88.25 215 VAL A C 1
ATOM 1604 O O . VAL A 1 215 ? -1.918 -11.512 8.429 1.00 88.25 215 VAL A O 1
ATOM 1607 N N . LEU A 1 216 ? 0.166 -12.293 8.113 1.00 89.25 216 LEU A N 1
ATOM 1608 C CA . LEU A 1 216 ? 0.337 -12.789 9.481 1.00 89.25 216 LEU A CA 1
ATOM 1609 C C . LEU A 1 216 ? 0.210 -11.666 10.518 1.00 89.25 216 LEU A C 1
ATOM 1611 O O . LEU A 1 216 ? -0.480 -11.843 11.521 1.00 89.25 216 LEU A O 1
ATOM 1615 N N . VAL A 1 217 ? 0.805 -10.497 10.260 1.00 87.12 217 VAL A N 1
ATOM 1616 C CA . VAL A 1 217 ? 0.675 -9.320 11.134 1.00 87.12 217 VAL A CA 1
ATOM 1617 C C . VAL A 1 217 ? -0.782 -8.855 11.216 1.00 87.12 217 VAL A C 1
ATOM 1619 O O . VAL A 1 217 ? -1.293 -8.628 12.314 1.00 87.12 217 VAL A O 1
ATOM 1622 N N . GLY A 1 218 ? -1.477 -8.758 10.078 1.00 84.00 218 GLY A N 1
ATOM 1623 C CA . GLY A 1 218 ? -2.883 -8.353 10.039 1.00 84.00 218 GLY A CA 1
ATOM 1624 C C . GLY A 1 218 ? -3.805 -9.330 10.776 1.00 84.00 218 GLY A C 1
ATOM 1625 O O . GLY A 1 218 ? -4.618 -8.916 11.603 1.00 84.00 218 GLY A O 1
ATOM 1626 N N . VAL A 1 219 ? -3.654 -10.634 10.529 1.00 86.31 219 VAL A N 1
ATOM 1627 C CA . VAL A 1 219 ? -4.434 -11.687 11.201 1.00 86.31 219 VAL A CA 1
ATOM 1628 C C . VAL A 1 219 ? -4.123 -11.728 12.697 1.00 86.31 219 VAL A C 1
ATOM 1630 O O . VAL A 1 219 ? -5.047 -11.794 13.506 1.00 86.31 219 VAL A O 1
ATOM 1633 N N . GLY A 1 220 ? -2.848 -11.626 13.081 1.00 86.12 220 GLY A N 1
ATOM 1634 C CA . GLY A 1 220 ? -2.423 -11.590 14.480 1.00 86.12 220 GLY A CA 1
ATOM 1635 C C . GLY A 1 220 ? -3.023 -10.410 15.248 1.00 86.12 220 GLY A C 1
ATOM 1636 O O . GLY A 1 220 ? -3.510 -10.593 16.363 1.00 86.12 220 GLY A O 1
ATOM 1637 N N . ALA A 1 221 ? -3.073 -9.226 14.632 1.00 83.00 221 ALA A N 1
ATOM 1638 C CA . ALA A 1 221 ? -3.694 -8.035 15.213 1.00 83.00 221 ALA A CA 1
ATOM 1639 C C . ALA A 1 221 ? -5.214 -8.180 15.405 1.00 83.00 221 ALA A C 1
ATOM 1641 O O . ALA A 1 221 ? -5.770 -7.745 16.413 1.00 83.00 221 ALA A O 1
ATOM 1642 N N . LEU A 1 222 ? -5.903 -8.806 14.448 1.00 83.19 222 LEU A N 1
ATOM 1643 C CA . LEU A 1 222 ? -7.335 -9.090 14.574 1.00 83.19 222 LEU A CA 1
ATOM 1644 C C . LEU A 1 222 ? -7.609 -10.154 15.646 1.00 83.19 222 LEU A C 1
ATOM 1646 O O . LEU A 1 222 ? -8.593 -10.061 16.382 1.00 83.19 222 LEU A O 1
ATOM 1650 N N . TRP A 1 223 ? -6.733 -11.154 15.751 1.00 85.62 223 TRP A N 1
ATOM 1651 C CA . TRP A 1 223 ? -6.836 -12.215 16.748 1.00 85.62 223 TRP A CA 1
ATOM 1652 C C . TRP A 1 223 ? -6.607 -11.699 18.174 1.00 85.62 223 TRP A C 1
ATOM 1654 O O . TRP A 1 223 ? -7.338 -12.088 19.090 1.00 85.62 223 TRP A O 1
ATOM 1664 N N . SER A 1 224 ? -5.625 -10.816 18.381 1.00 81.31 224 SER A N 1
ATOM 1665 C CA . SER A 1 224 ? -5.337 -10.240 19.699 1.00 81.31 224 SER A CA 1
ATOM 1666 C C . SER A 1 224 ? -6.500 -9.389 20.227 1.00 81.31 224 SER A C 1
ATOM 1668 O O . SER A 1 224 ? -6.911 -9.596 21.371 1.00 81.31 224 SER A O 1
ATOM 1670 N N . ASP A 1 225 ? -7.114 -8.540 19.390 1.00 78.38 225 ASP A N 1
ATOM 1671 C CA . ASP A 1 225 ? -8.327 -7.777 19.752 1.00 78.38 225 ASP A CA 1
ATOM 1672 C C . ASP A 1 225 ? -9.490 -8.708 20.129 1.00 78.38 225 ASP A C 1
ATOM 1674 O O . ASP A 1 225 ? -10.147 -8.526 21.161 1.00 78.38 225 ASP A O 1
ATOM 1678 N N . ALA A 1 226 ? -9.718 -9.756 19.331 1.00 77.56 226 ALA A N 1
ATOM 1679 C CA . ALA A 1 226 ? -10.774 -10.725 19.603 1.00 77.56 226 ALA A CA 1
ATOM 1680 C C . ALA A 1 226 ? -10.560 -11.447 20.945 1.00 77.56 226 ALA A C 1
ATOM 1682 O O . ALA A 1 226 ? -11.522 -11.666 21.688 1.00 77.56 226 ALA A O 1
ATOM 1683 N N . ARG A 1 227 ? -9.311 -11.796 21.285 1.00 77.31 227 ARG A N 1
ATOM 1684 C CA . ARG A 1 227 ? -8.962 -12.442 22.559 1.00 77.31 227 ARG A CA 1
ATOM 1685 C C . ARG A 1 227 ? -9.177 -11.507 23.750 1.00 77.31 227 ARG A C 1
ATOM 1687 O O . ARG A 1 227 ? -9.777 -11.934 24.734 1.00 77.31 227 ARG A O 1
ATOM 1694 N N . GLN A 1 228 ? -8.753 -10.248 23.652 1.00 70.81 228 GLN A N 1
ATOM 1695 C CA . GLN A 1 228 ? -8.867 -9.269 24.739 1.00 70.81 228 GLN A CA 1
ATOM 1696 C C . GLN A 1 228 ? -10.330 -8.945 25.086 1.00 70.81 228 GLN A C 1
ATOM 1698 O O . GLN A 1 228 ? -10.690 -8.801 26.255 1.00 70.81 228 GLN A O 1
ATOM 1703 N N . ARG A 1 229 ? -11.218 -8.919 24.086 1.00 67.25 229 ARG A N 1
ATOM 1704 C CA . ARG A 1 229 ? -12.667 -8.785 24.317 1.00 67.25 229 ARG A CA 1
ATOM 1705 C C . ARG A 1 229 ? -13.276 -10.002 25.010 1.00 67.25 229 ARG A C 1
ATOM 1707 O O . ARG A 1 229 ? -14.170 -9.833 25.831 1.00 67.25 229 ARG A O 1
ATOM 1714 N N . ARG A 1 230 ? -12.801 -11.217 24.707 1.00 69.88 230 ARG A N 1
ATOM 1715 C CA . ARG A 1 230 ? -13.259 -12.439 25.395 1.00 69.88 230 ARG A CA 1
ATOM 1716 C C . ARG A 1 230 ? -12.837 -12.455 26.863 1.00 69.88 230 ARG A C 1
ATOM 1718 O O . ARG A 1 230 ? -13.646 -12.842 27.694 1.00 69.88 230 ARG A O 1
ATOM 1725 N N . SER A 1 231 ? -11.624 -12.002 27.193 1.00 67.25 231 SER A N 1
ATOM 1726 C CA . SER A 1 231 ? -11.169 -11.925 28.592 1.00 67.25 231 SER A CA 1
ATOM 1727 C C . SER A 1 231 ? -11.920 -10.874 29.413 1.00 67.25 231 SER A C 1
ATOM 1729 O O . SER A 1 231 ? -12.197 -11.108 30.581 1.00 67.25 231 SER A O 1
ATOM 1731 N N . LEU A 1 232 ? -12.301 -9.747 28.802 1.00 64.12 232 LEU A N 1
ATOM 1732 C CA . LEU A 1 232 ? -13.145 -8.725 29.443 1.00 64.12 232 LEU A CA 1
ATOM 1733 C C . LEU A 1 232 ? -14.627 -9.141 29.534 1.00 64.12 232 LEU A C 1
ATOM 1735 O O . LEU A 1 232 ? -15.409 -8.508 30.234 1.00 64.12 232 LEU A O 1
ATOM 1739 N N . GLY A 1 233 ? -15.013 -10.205 28.825 1.00 54.34 233 GLY A N 1
ATOM 1740 C CA . GLY A 1 233 ? -16.359 -10.772 28.788 1.00 54.34 233 GLY A CA 1
ATOM 1741 C C . GLY A 1 233 ? -16.679 -11.763 29.911 1.00 54.34 233 GLY A C 1
ATOM 1742 O O . GLY A 1 233 ? -17.682 -12.462 29.793 1.00 54.34 233 GLY A O 1
ATOM 1743 N N . TYR A 1 234 ? -15.874 -11.834 30.978 1.00 41.78 234 TYR A N 1
ATOM 1744 C CA . TYR A 1 234 ? -16.327 -12.363 32.268 1.00 41.78 234 TYR A CA 1
ATOM 1745 C C . TYR A 1 234 ? -16.990 -11.212 33.035 1.00 41.78 234 TYR A C 1
ATOM 1747 O O . TYR A 1 234 ? -16.288 -10.415 33.661 1.00 41.78 234 TYR A O 1
ATOM 1755 N N . PRO A 1 235 ? -18.324 -11.058 32.981 1.00 50.41 235 PRO A N 1
ATOM 1756 C CA . PRO A 1 235 ? -18.986 -10.149 33.890 1.00 50.41 235 PRO A CA 1
ATOM 1757 C C . PRO A 1 235 ? -18.735 -10.648 35.310 1.00 50.41 235 PRO A C 1
ATOM 1759 O O . PRO A 1 235 ? -19.022 -11.801 35.639 1.00 50.41 235 PRO A O 1
ATOM 1762 N N . HIS A 1 236 ? -18.223 -9.746 36.140 1.00 42.78 236 HIS A N 1
ATOM 1763 C CA . HIS A 1 236 ? -18.500 -9.715 37.566 1.00 42.78 236 HIS A CA 1
ATOM 1764 C C . HIS A 1 236 ? -20.006 -9.974 37.741 1.00 42.78 236 HIS A C 1
ATOM 1766 O O . HIS A 1 236 ? -20.851 -9.125 37.447 1.00 42.78 236 HIS A O 1
ATOM 1772 N N . ARG A 1 237 ? -20.346 -11.215 38.081 1.00 46.75 237 ARG A N 1
ATOM 1773 C CA . ARG A 1 237 ? -21.674 -11.632 38.503 1.00 46.75 237 ARG A CA 1
ATOM 1774 C C . ARG A 1 237 ? -21.516 -11.910 39.993 1.00 46.75 237 ARG A C 1
ATOM 1776 O O . ARG A 1 237 ? -20.780 -12.829 40.324 1.00 46.75 237 ARG A O 1
ATOM 1783 N N . SER A 1 238 ? -22.237 -11.124 40.796 1.00 45.75 238 SER A N 1
ATOM 1784 C CA . SER A 1 238 ? -22.106 -10.888 42.247 1.00 45.75 238 SER A CA 1
ATOM 1785 C C . SER A 1 238 ? -21.160 -9.706 42.532 1.00 45.75 238 SER A C 1
ATOM 1787 O O . SER A 1 238 ? -20.066 -9.653 41.992 1.00 45.75 238 SER A O 1
ATOM 1789 N N . ASP A 1 239 ? -21.577 -8.631 43.201 1.00 40.81 239 ASP A N 1
ATOM 1790 C CA . ASP A 1 239 ? -22.473 -8.609 44.356 1.00 40.81 239 ASP A CA 1
ATOM 1791 C C . ASP A 1 239 ? -23.610 -7.576 44.227 1.00 40.81 239 ASP A C 1
ATOM 1793 O O . ASP A 1 239 ? -23.402 -6.398 43.931 1.00 40.81 239 ASP A O 1
ATOM 1797 N N . ARG A 1 240 ? -24.833 -8.071 44.434 1.00 37.81 240 ARG A N 1
ATOM 1798 C CA . ARG A 1 240 ? -25.948 -7.324 45.020 1.00 37.81 240 ARG A CA 1
ATOM 1799 C C . ARG A 1 240 ? -26.059 -7.769 46.466 1.00 37.81 240 ARG A C 1
ATOM 1801 O O . ARG A 1 240 ? -25.838 -8.983 46.678 1.00 37.81 240 ARG A O 1
#

Nearest PDB structures (foldseek):
  5cwf-assembly3_C  TM=2.772E-01  e=2.421E+00  synthetic construct
  6w2v-assembly2_B  TM=3.126E-01  e=4.853E+00  synthetic construct
  8ugc-assembly2_B  TM=3.443E-01  e=8.866E+00  synthetic construct
  6w2v-assembly1_A  TM=1.865E-01  e=3.350E+00  synthetic construct

Solvent-accessible surface area (backbone atoms only — not comparable to full-atom values): 13132 Å² total; per-residue (Å²): 139,82,94,82,88,83,83,86,82,88,76,73,78,75,81,75,75,86,64,67,70,58,55,55,52,52,52,53,50,51,51,52,49,51,51,54,47,43,67,70,51,47,63,57,70,59,54,52,49,47,48,51,48,43,50,51,38,51,53,50,21,41,76,38,47,91,82,33,48,42,47,50,37,31,36,43,13,46,40,17,17,51,15,6,38,41,63,27,51,90,43,60,82,81,72,45,97,58,94,72,60,67,62,60,58,50,59,61,34,46,52,54,34,50,52,48,32,52,49,52,40,48,50,50,62,73,41,45,89,55,43,62,97,53,59,67,55,60,40,45,50,43,46,26,31,20,38,37,20,34,13,53,21,44,33,43,33,61,74,71,40,54,57,40,5,60,60,47,23,70,49,42,26,60,51,35,28,49,46,36,65,65,47,68,55,49,93,84,48,33,82,80,72,77,54,92,89,46,64,59,68,60,26,45,51,53,49,50,52,52,32,53,50,20,51,52,43,33,52,49,28,50,49,51,52,57,51,53,54,56,67,68,62,63,72,84,77,75,87,131

Mean predicted aligned error: 10.76 Å

pLDDT: mean 80.44, std 17.15, range [37.81, 97.69]

Sequence (240 aa):
RDVHRDAGDDRQPRARGPNRLGRVSIVSGLRGGALRYLSAATRWPLLTGAVCLVAGGVALVARWPDALWPVHGTVLGVVVGAAAVAVDERCALVVDVSPRPLWWRTAARAIGPTVLVAVWATVHWVFRASLPKHLWVLILQGAVAAGIGFGLATGARASGRSEPGTVLAATAIPLIAGVALARPFETDLPLFPVWPHENWDRALTIWMALGVGAVLVGVGALWSDARQRRSLGYPHRSDR